Protein AF-A0A438DGL9-F1 (afdb_monomer)

pLDDT: mean 71.97, std 20.96, range [31.36, 98.25]

Mean predicted aligned error: 21.97 Å

Organism: Vitis vinifera (NCBI:txid29760)

Secondary structure (DSSP, 8-state):
-------------PPPTTTT--HHHHHH--EEE-TTS-EEEHHHHHHHT--S---------S--SS-SS----S--------------------------SS-HHHHHHHHHHHHHHHHHHHHHHHHHHHHHHHHHHHHHHHHHHHHHHHHHHHHHHHHHHHHHHHHHHHHHHHHHHHHHHHHSPPPPPP-

Radius of gyration: 38.06 Å; Cα contacts (8 Å, |Δi|>4): 21; chains: 1; bounding box: 65×48×123 Å

Solvent-accessible surface area (backbone atoms only — not comparable to full-atom values): 12552 Å² total; per-residue (Å²): 133,87,80,84,81,81,84,72,80,73,80,81,72,75,76,50,86,73,68,73,62,51,71,67,64,61,67,67,66,48,64,42,75,43,98,88,70,48,78,42,48,56,72,58,55,59,58,72,71,58,91,70,81,91,77,88,86,87,89,84,88,86,87,85,84,82,90,76,86,81,83,84,81,75,82,78,70,79,74,62,76,81,74,84,65,80,70,87,76,78,93,79,77,97,67,76,87,71,69,72,92,55,61,75,67,56,57,53,49,51,50,54,51,51,50,51,53,52,50,52,52,51,50,54,53,48,52,53,52,48,55,55,50,51,52,50,51,52,50,52,50,53,55,53,52,50,53,50,55,54,49,52,54,51,50,54,52,48,51,57,50,48,55,53,50,50,54,49,51,51,51,52,47,52,50,52,51,52,52,49,46,68,80,52,64,80,80,80,85,82,133

Sequence (191 aa):
MPGVDLSRETEFEAPSIYDTYDEHSLGRMKLEKAPDGSWVRKAERQARGHDQLHPGVEEEDEIREMEDGLDPQRDLEQREPELDIPAPHQSEGIHAPHAPEHPPWMDLSAQISSLGTRMEELAVVHDTRFYSVEDRIDQYQAGFTSQFEQLAQRIELLESRQERLESRQESQHEEMMAYLRSVFPPPPPQP

Structure (mmCIF, N/CA/C/O backbone):
data_AF-A0A438DGL9-F1
#
_entry.id   AF-A0A438DGL9-F1
#
loop_
_atom_site.group_PDB
_atom_site.id
_atom_site.type_symbol
_atom_site.label_atom_id
_atom_site.label_alt_id
_atom_site.label_comp_id
_atom_site.label_asym_id
_atom_site.label_entity_id
_atom_site.label_seq_id
_atom_site.pdbx_PDB_ins_code
_atom_site.Cartn_x
_atom_site.Cartn_y
_atom_site.Cartn_z
_atom_site.occupancy
_atom_site.B_iso_or_equiv
_atom_site.auth_seq_id
_atom_site.auth_comp_id
_atom_site.auth_asym_id
_atom_site.auth_atom_id
_atom_site.pdbx_PDB_model_num
ATOM 1 N N . MET A 1 1 ? -17.701 -25.237 23.917 1.00 40.06 1 MET A N 1
ATOM 2 C CA . MET A 1 1 ? -17.286 -24.173 22.985 1.00 40.06 1 MET A CA 1
ATOM 3 C C . MET A 1 1 ? -15.936 -24.581 22.424 1.00 40.06 1 MET A C 1
ATOM 5 O O . MET A 1 1 ? -15.025 -24.732 23.229 1.00 40.06 1 MET A O 1
ATOM 9 N N . PRO A 1 2 ? -15.815 -24.913 21.129 1.00 41.31 2 PRO A N 1
ATOM 10 C CA . PRO A 1 2 ? -14.528 -25.286 20.557 1.00 41.31 2 PRO A CA 1
ATOM 11 C C . PRO A 1 2 ? -13.687 -24.018 20.360 1.00 41.31 2 PRO A C 1
ATOM 13 O O . PRO A 1 2 ? -14.179 -23.030 19.820 1.00 41.31 2 PRO A O 1
ATOM 16 N N . GLY A 1 3 ? -12.455 -24.037 20.873 1.00 44.88 3 GLY A N 1
ATOM 17 C CA . GLY A 1 3 ? -11.501 -22.937 20.762 1.00 44.88 3 GLY A CA 1
ATOM 18 C C . GLY A 1 3 ? -11.049 -22.753 19.317 1.00 44.88 3 GLY A C 1
ATOM 19 O O . GLY A 1 3 ? -10.712 -23.724 18.642 1.00 44.88 3 GLY A O 1
ATOM 20 N N . VAL A 1 4 ? -11.081 -21.509 18.848 1.00 50.09 4 VAL A N 1
ATOM 21 C CA . VAL A 1 4 ? -10.509 -21.115 17.561 1.00 50.09 4 VAL A CA 1
ATOM 22 C C . VAL A 1 4 ? -8.998 -21.042 17.747 1.00 50.09 4 VAL A C 1
ATOM 24 O O . VAL A 1 4 ? -8.505 -20.200 18.491 1.00 50.09 4 VAL A O 1
ATOM 27 N N . ASP A 1 5 ? -8.285 -21.967 17.114 1.00 44.50 5 ASP A N 1
ATOM 28 C CA . ASP A 1 5 ? -6.828 -21.950 17.033 1.00 44.50 5 ASP A CA 1
ATOM 29 C C . ASP A 1 5 ? -6.389 -20.837 16.063 1.00 44.50 5 ASP A C 1
ATOM 31 O O . ASP A 1 5 ? -6.823 -20.795 14.907 1.00 44.50 5 ASP A O 1
ATOM 35 N N . LEU A 1 6 ? -5.577 -19.902 16.560 1.00 51.31 6 LEU A N 1
ATOM 36 C CA . LEU A 1 6 ? -5.077 -18.729 15.831 1.00 51.31 6 LEU A CA 1
ATOM 37 C C . LEU A 1 6 ? -3.723 -18.996 15.144 1.00 51.31 6 LEU A C 1
ATOM 39 O O . LEU A 1 6 ? -3.102 -18.070 14.639 1.00 51.31 6 LEU A O 1
ATOM 43 N N . SER A 1 7 ? -3.271 -20.250 15.081 1.00 55.06 7 SER A N 1
ATOM 44 C CA . SER A 1 7 ? -1.957 -20.641 14.545 1.00 55.06 7 SER A CA 1
ATOM 45 C C . SER A 1 7 ? -1.805 -20.594 13.012 1.00 55.06 7 SER A C 1
ATOM 47 O O . SER A 1 7 ? -0.751 -20.957 12.494 1.00 55.06 7 SER A O 1
ATOM 49 N N . ARG A 1 8 ? -2.814 -20.140 12.254 1.00 54.72 8 ARG A N 1
ATOM 50 C CA . ARG A 1 8 ? -2.730 -20.009 10.785 1.00 54.72 8 ARG A CA 1
ATOM 51 C C . ARG A 1 8 ? -2.297 -18.608 10.364 1.00 54.72 8 ARG A C 1
ATOM 53 O O . ARG A 1 8 ? -3.097 -17.825 9.851 1.00 54.72 8 ARG A O 1
ATOM 60 N N . GLU A 1 9 ? -1.020 -18.310 10.555 1.00 45.81 9 GLU A N 1
ATOM 61 C CA . GLU A 1 9 ? -0.359 -17.231 9.823 1.00 45.81 9 GLU A CA 1
ATOM 62 C C . GLU A 1 9 ? -0.477 -17.555 8.327 1.00 45.81 9 GLU A C 1
ATOM 64 O O . GLU A 1 9 ? 0.172 -18.451 7.797 1.00 45.81 9 GLU A O 1
ATOM 69 N N . THR A 1 10 ? -1.433 -16.907 7.662 1.00 53.16 10 THR A N 1
ATOM 70 C CA . THR A 1 10 ? -1.565 -16.968 6.209 1.00 53.16 10 THR A CA 1
ATOM 71 C C . THR A 1 10 ? -0.538 -15.987 5.677 1.00 53.16 10 THR A C 1
ATOM 73 O O . THR A 1 10 ? -0.780 -14.782 5.698 1.00 53.16 10 THR A O 1
ATOM 76 N N . GLU A 1 11 ? 0.630 -16.492 5.282 1.00 52.38 11 GLU A N 1
ATOM 77 C CA . GLU A 1 11 ? 1.601 -15.731 4.500 1.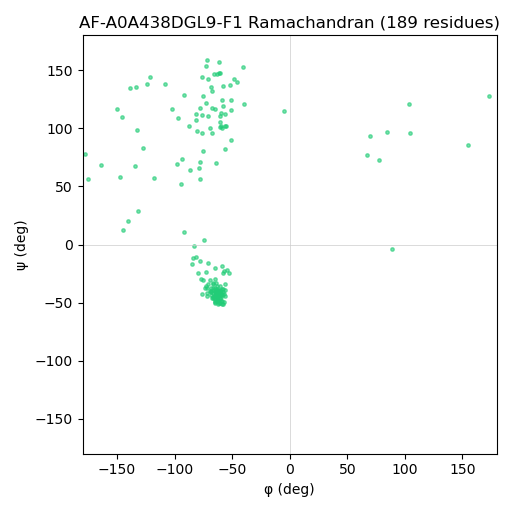00 52.38 11 GLU A CA 1
ATOM 78 C C . GLU A 1 11 ? 0.879 -15.239 3.240 1.00 52.38 11 GLU A C 1
ATOM 80 O O . GLU A 1 11 ? 0.556 -16.004 2.332 1.00 52.38 11 GLU A O 1
ATOM 85 N N . PHE A 1 12 ? 0.507 -13.960 3.243 1.00 52.09 12 PHE A N 1
ATOM 86 C CA . PHE A 1 12 ? -0.117 -13.304 2.107 1.00 52.09 12 PHE A CA 1
ATOM 87 C C . PHE A 1 12 ? 0.981 -13.034 1.075 1.00 52.09 12 PHE A C 1
ATOM 89 O O . PHE A 1 12 ? 1.550 -11.946 1.015 1.00 52.09 12 PHE A O 1
ATOM 96 N N . GLU A 1 13 ? 1.333 -14.060 0.304 1.00 62.28 13 GLU A N 1
ATOM 97 C CA . GLU A 1 13 ? 2.149 -13.901 -0.892 1.00 62.28 13 GLU A CA 1
ATOM 98 C C . GLU A 1 13 ? 1.273 -13.211 -1.943 1.00 62.28 13 GLU A C 1
ATOM 100 O O . GLU A 1 13 ? 0.263 -13.754 -2.397 1.00 62.28 13 GLU A O 1
ATOM 105 N N . ALA A 1 14 ? 1.597 -11.954 -2.257 1.00 59.06 14 ALA A N 1
ATOM 106 C CA . ALA A 1 14 ? 0.909 -11.229 -3.312 1.00 59.06 14 ALA A CA 1
ATOM 107 C C . ALA A 1 14 ? 1.081 -12.028 -4.616 1.00 59.06 14 ALA A C 1
ATOM 109 O O . ALA A 1 14 ? 2.229 -12.298 -4.978 1.00 59.06 14 ALA A O 1
ATOM 110 N N . PRO A 1 15 ? -0.011 -12.410 -5.313 1.00 59.56 15 PRO A N 1
ATOM 111 C CA . PRO A 1 15 ? 0.088 -13.168 -6.551 1.00 59.56 15 PRO A CA 1
ATOM 112 C C . PRO A 1 15 ? 1.056 -12.464 -7.491 1.00 59.56 15 PRO A C 1
ATOM 114 O O . PRO A 1 15 ? 0.899 -11.272 -7.780 1.00 59.56 15 PRO A O 1
ATOM 117 N N . SER A 1 16 ? 2.079 -13.183 -7.943 1.00 62.91 16 SER A N 1
ATOM 118 C CA . SER A 1 16 ? 2.976 -12.638 -8.944 1.00 62.91 16 SER A CA 1
ATOM 119 C C . SER A 1 16 ? 2.165 -12.336 -10.204 1.00 62.91 16 SER A C 1
ATOM 121 O O 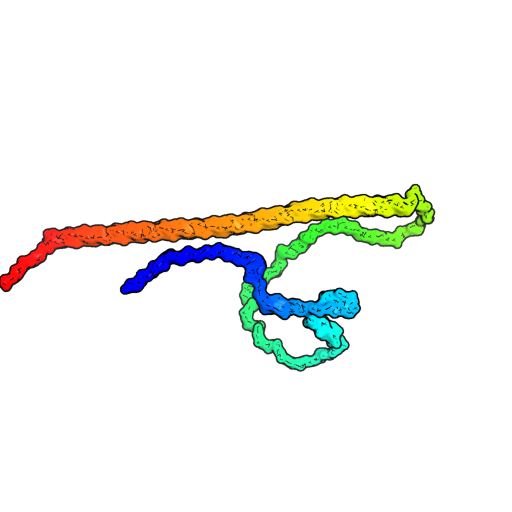. SER A 1 16 ? 1.117 -12.931 -10.467 1.00 62.91 16 SER A O 1
ATOM 123 N N . ILE A 1 17 ? 2.659 -11.434 -11.049 1.00 59.25 17 ILE A N 1
ATOM 124 C CA . ILE A 1 17 ? 2.023 -11.158 -12.345 1.00 59.25 17 ILE A CA 1
ATOM 125 C C . ILE A 1 17 ? 1.838 -12.430 -13.198 1.00 59.25 17 ILE A C 1
ATOM 127 O O . ILE A 1 17 ? 0.972 -12.448 -14.067 1.00 59.25 17 ILE A O 1
ATOM 131 N N . TYR A 1 18 ? 2.608 -13.495 -12.938 1.00 54.16 18 TYR A N 1
ATOM 132 C CA . TYR A 1 18 ? 2.475 -14.800 -13.589 1.00 54.16 18 TYR A CA 1
ATOM 133 C C . TYR A 1 18 ? 1.344 -15.663 -13.013 1.00 54.16 18 TYR A C 1
ATOM 135 O O . TYR A 1 18 ? 0.788 -16.472 -13.749 1.00 54.16 18 TYR A O 1
ATOM 143 N N . ASP A 1 19 ? 0.939 -15.443 -11.762 1.00 64.94 19 ASP A N 1
ATOM 144 C CA . ASP A 1 19 ? -0.141 -16.189 -11.100 1.00 64.94 19 ASP A CA 1
ATOM 145 C C . ASP A 1 19 ? -1.542 -15.732 -11.542 1.00 64.94 19 ASP A C 1
ATOM 147 O O . ASP A 1 19 ? -2.532 -16.422 -11.310 1.00 64.94 19 ASP A O 1
ATOM 151 N N . THR A 1 20 ? -1.644 -14.579 -12.215 1.00 66.81 20 THR A N 1
ATOM 152 C CA . THR A 1 20 ? -2.916 -14.069 -12.765 1.00 66.81 20 THR A CA 1
ATOM 153 C C . THR A 1 20 ? -3.317 -14.686 -14.107 1.00 66.81 20 THR A C 1
ATOM 155 O O . THR A 1 20 ? -4.446 -14.486 -14.555 1.00 66.81 20 THR A O 1
ATOM 158 N N . TYR A 1 21 ? -2.426 -15.441 -14.759 1.00 65.56 21 TYR A N 1
ATOM 159 C CA . TYR A 1 21 ? -2.736 -16.101 -16.024 1.00 65.56 21 TYR A CA 1
ATOM 160 C C . TYR A 1 21 ? -3.356 -17.472 -15.761 1.00 65.56 21 TYR A C 1
ATOM 162 O O . TYR A 1 21 ? -2.656 -18.443 -15.483 1.00 65.56 21 TYR A O 1
ATOM 170 N N . ASP A 1 22 ? -4.678 -17.575 -15.893 1.00 73.25 22 ASP A N 1
ATOM 171 C CA . ASP A 1 22 ? -5.344 -18.872 -15.872 1.00 73.25 22 ASP A CA 1
ATOM 172 C C . ASP A 1 22 ? -5.036 -19.667 -17.163 1.00 73.25 22 ASP A C 1
ATOM 174 O O . ASP A 1 22 ? -4.961 -19.113 -18.268 1.00 73.25 22 ASP A O 1
ATOM 178 N N . GLU A 1 23 ? -4.859 -20.990 -17.046 1.00 68.19 23 GLU A N 1
ATOM 179 C CA . GLU A 1 23 ? -4.539 -21.862 -18.192 1.00 68.19 23 GLU A CA 1
ATOM 180 C C . GLU A 1 23 ? -5.604 -21.796 -19.302 1.00 68.19 23 GLU A C 1
ATOM 182 O O . GLU A 1 23 ? -5.312 -22.029 -20.479 1.00 68.19 23 GLU A O 1
ATOM 187 N N . HIS A 1 24 ? -6.841 -21.437 -18.953 1.00 67.25 24 HIS A N 1
ATOM 188 C CA . HIS A 1 24 ? -7.937 -21.297 -19.901 1.00 67.25 24 HIS A CA 1
ATOM 189 C C . HIS A 1 24 ? -7.792 -20.022 -20.761 1.00 67.25 24 HIS A C 1
ATOM 191 O O . HIS A 1 24 ? -8.014 -20.083 -21.974 1.00 67.25 24 HIS A O 1
ATOM 197 N N . SER A 1 25 ? -7.307 -18.908 -20.207 1.00 68.75 25 SER A N 1
ATOM 198 C CA . SER A 1 25 ? -6.931 -17.693 -20.945 1.00 68.75 25 SER A CA 1
ATOM 199 C C . SER A 1 25 ? -5.762 -17.933 -21.902 1.00 68.75 25 SER A C 1
ATOM 201 O O . SER A 1 25 ? -5.824 -17.520 -23.065 1.00 68.75 25 SER A O 1
ATOM 203 N N . LEU A 1 26 ? -4.745 -18.687 -21.474 1.00 65.94 26 LEU A N 1
ATOM 204 C CA . LEU A 1 26 ? -3.641 -19.114 -22.346 1.00 65.94 26 LEU A CA 1
ATOM 205 C C . LEU A 1 26 ? -4.133 -20.046 -23.468 1.00 65.94 26 LEU A C 1
ATOM 207 O O . LEU A 1 26 ? -3.750 -19.888 -24.630 1.00 65.94 26 LEU A O 1
ATOM 211 N N . GLY A 1 27 ? -5.061 -20.957 -23.164 1.00 63.31 27 GLY A N 1
ATOM 212 C CA . GLY A 1 27 ? -5.678 -21.865 -24.137 1.00 63.31 27 GLY A CA 1
ATOM 213 C C . GLY A 1 27 ? -6.523 -21.176 -25.220 1.00 63.31 27 GLY A C 1
ATOM 214 O O . GLY A 1 27 ? -6.746 -21.753 -26.294 1.00 63.31 27 GLY A O 1
ATOM 215 N N . ARG A 1 28 ? -6.970 -19.933 -24.981 1.00 61.69 28 ARG A N 1
ATOM 216 C CA . ARG A 1 28 ? -7.727 -19.109 -25.943 1.00 61.69 28 ARG A CA 1
ATOM 217 C C . ARG A 1 28 ? -6.843 -18.333 -26.919 1.00 61.69 28 ARG A C 1
ATOM 219 O O . ARG A 1 28 ? -7.325 -17.938 -27.984 1.00 61.69 28 ARG A O 1
ATOM 226 N N . MET A 1 29 ? -5.552 -18.172 -26.632 1.00 67.62 29 MET A N 1
ATOM 227 C CA . MET A 1 29 ? -4.575 -17.529 -27.519 1.00 67.62 29 MET A CA 1
ATOM 228 C C . MET A 1 29 ? -4.122 -18.481 -28.644 1.00 67.62 29 MET A C 1
ATOM 230 O O . MET A 1 29 ? -2.941 -18.764 -28.820 1.00 67.62 29 MET A O 1
ATOM 234 N N . LYS A 1 30 ? -5.066 -19.011 -29.435 1.00 70.69 30 LYS A N 1
ATOM 235 C CA . LYS A 1 30 ? -4.754 -19.879 -30.584 1.00 70.69 30 LYS A CA 1
ATOM 236 C C . LYS A 1 30 ? -4.251 -19.046 -31.766 1.00 70.69 30 LYS A C 1
ATOM 238 O O . LYS A 1 30 ? -5.045 -18.513 -32.546 1.00 70.69 30 LYS A O 1
ATOM 243 N N . LEU A 1 31 ? -2.929 -18.948 -31.882 1.00 72.62 31 LEU A N 1
ATOM 244 C CA . LEU A 1 31 ? -2.211 -18.379 -33.024 1.00 72.62 31 LEU A CA 1
ATOM 245 C C . LEU A 1 31 ? -1.886 -19.493 -34.031 1.00 72.62 31 LEU A C 1
ATOM 247 O O . LEU A 1 31 ? -1.337 -20.531 -33.669 1.00 72.62 31 LEU A O 1
ATOM 251 N N . GLU A 1 32 ? -2.224 -19.282 -35.297 1.00 74.94 32 GLU A N 1
ATOM 252 C CA . GLU A 1 32 ? -1.872 -20.161 -36.410 1.00 74.94 32 GLU A CA 1
ATOM 253 C C . GLU A 1 32 ? -0.815 -19.478 -37.274 1.00 74.94 32 GLU A C 1
ATOM 255 O O . GLU A 1 32 ? -0.903 -18.278 -37.553 1.00 74.94 32 GLU A O 1
ATOM 260 N N . LYS A 1 33 ? 0.181 -20.246 -37.717 1.00 81.12 33 LYS A N 1
ATOM 261 C CA . LYS A 1 33 ? 1.198 -19.744 -38.633 1.00 81.12 33 LYS A CA 1
ATOM 262 C C . LYS A 1 33 ? 0.633 -19.702 -40.047 1.00 81.12 33 LYS A C 1
ATOM 264 O O . LYS A 1 33 ? 0.257 -20.725 -40.616 1.00 81.12 33 LYS A O 1
ATOM 269 N N . ALA A 1 34 ? 0.558 -18.506 -40.601 1.00 79.62 34 ALA A N 1
ATOM 270 C CA . ALA A 1 34 ? 0.109 -18.266 -41.949 1.00 79.62 34 ALA A CA 1
ATOM 271 C C . ALA A 1 34 ? 1.141 -18.738 -42.993 1.00 79.62 34 ALA A C 1
ATOM 273 O O . ALA A 1 34 ? 2.323 -18.881 -42.671 1.00 79.62 34 ALA A O 1
ATOM 274 N N . PRO A 1 35 ? 0.716 -18.995 -44.249 1.00 72.62 35 PRO A N 1
ATOM 275 C CA . PRO A 1 35 ? 1.617 -19.407 -45.329 1.00 72.62 35 PRO A CA 1
ATOM 276 C C . PRO A 1 35 ? 2.764 -18.423 -45.616 1.00 72.62 35 PRO A C 1
ATOM 278 O O . PRO A 1 35 ? 3.790 -18.832 -46.145 1.00 72.62 35 PRO A O 1
ATOM 281 N N . ASP A 1 36 ? 2.603 -17.149 -45.250 1.00 82.00 36 ASP A N 1
ATOM 282 C CA . ASP A 1 36 ? 3.619 -16.088 -45.335 1.00 82.00 36 ASP A CA 1
ATOM 283 C C . ASP A 1 36 ? 4.590 -16.068 -44.133 1.00 82.00 36 ASP A C 1
ATOM 285 O O . ASP A 1 36 ? 5.518 -15.264 -44.089 1.00 82.00 36 ASP A O 1
ATOM 289 N N . GLY A 1 37 ? 4.395 -16.962 -43.158 1.00 75.50 37 GLY A N 1
ATOM 290 C CA . GLY A 1 37 ? 5.197 -17.072 -41.944 1.00 75.50 37 GLY A CA 1
ATOM 291 C C . GLY A 1 37 ? 4.723 -16.213 -40.767 1.00 75.50 37 GLY A C 1
ATOM 292 O O . GLY A 1 37 ? 5.290 -16.360 -39.682 1.00 75.50 37 GLY A O 1
ATOM 293 N N . SER A 1 38 ? 3.694 -15.379 -40.946 1.00 72.75 38 SER A N 1
ATOM 294 C CA . SER A 1 38 ? 3.097 -14.550 -39.890 1.00 72.75 38 SER A CA 1
ATOM 295 C C . SER A 1 38 ? 2.267 -15.385 -38.905 1.00 72.75 38 SER A C 1
ATOM 297 O O . SER A 1 38 ? 1.755 -16.443 -39.261 1.00 72.75 38 SER A O 1
ATOM 299 N N . TRP A 1 39 ? 2.107 -14.934 -37.661 1.00 73.94 39 TRP A N 1
ATOM 300 C CA . TRP A 1 39 ? 1.249 -15.589 -36.666 1.00 73.94 39 TRP A CA 1
ATOM 301 C C . TRP A 1 39 ? -0.060 -14.819 -36.536 1.00 73.94 39 TRP A C 1
ATOM 303 O O . TRP A 1 39 ? -0.060 -13.665 -36.120 1.00 73.94 39 TRP A O 1
ATOM 313 N N . VAL A 1 40 ? -1.178 -1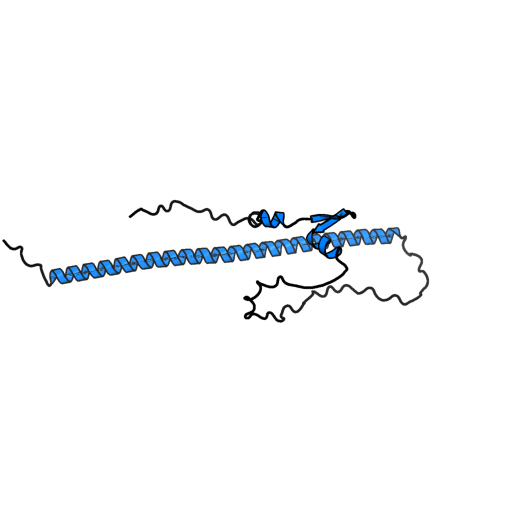5.454 -36.878 1.00 76.69 40 VAL A N 1
ATOM 314 C CA . VAL A 1 40 ? -2.501 -14.816 -36.868 1.00 76.69 40 VAL A CA 1
ATOM 315 C C . VAL A 1 40 ? -3.447 -15.558 -35.936 1.00 76.69 40 VAL A C 1
ATOM 317 O O . VAL A 1 40 ? -3.390 -16.783 -35.816 1.00 76.69 40 VAL A O 1
ATOM 320 N N . ARG A 1 41 ? -4.330 -14.831 -35.249 1.00 76.56 41 ARG A N 1
ATOM 321 C CA . ARG A 1 41 ? -5.325 -15.447 -34.363 1.00 76.56 41 ARG A CA 1
ATOM 322 C C . ARG A 1 41 ? -6.344 -16.223 -35.202 1.00 76.56 41 ARG A C 1
ATOM 324 O O . ARG A 1 41 ? -6.835 -15.725 -36.212 1.00 76.56 41 ARG A O 1
ATOM 331 N N . LYS A 1 42 ? -6.706 -17.440 -34.782 1.00 66.12 42 LYS A N 1
ATOM 332 C CA . LYS A 1 42 ? -7.622 -18.319 -35.539 1.00 66.12 42 LYS A CA 1
ATOM 333 C C . LYS A 1 42 ? -8.988 -17.672 -35.850 1.00 66.12 42 LYS A C 1
ATOM 335 O O . LYS A 1 42 ? -9.522 -17.891 -36.934 1.00 66.12 42 LYS A O 1
ATOM 340 N N . ALA A 1 43 ? -9.511 -16.835 -34.949 1.00 63.12 43 ALA A N 1
ATOM 341 C CA . ALA A 1 43 ? -10.753 -16.077 -35.161 1.00 63.12 43 ALA A 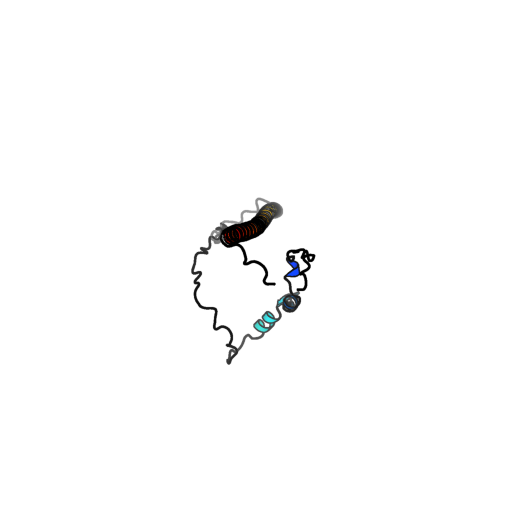CA 1
ATOM 342 C C . ALA A 1 43 ? -10.646 -15.055 -36.315 1.00 63.12 43 ALA A C 1
ATOM 344 O O . ALA A 1 43 ? -11.595 -14.845 -37.063 1.00 63.12 43 ALA A O 1
ATOM 345 N N . GLU A 1 44 ? -9.465 -14.471 -36.517 1.00 58.62 44 GLU A N 1
ATOM 346 C CA . GLU A 1 44 ? -9.205 -13.463 -37.551 1.00 58.62 44 GLU A CA 1
ATOM 347 C C . GLU A 1 44 ? -9.057 -14.095 -38.949 1.00 58.62 44 GLU A C 1
ATOM 349 O O . GLU A 1 44 ? -9.470 -13.513 -39.953 1.00 58.62 44 GLU A O 1
ATOM 354 N N . ARG A 1 45 ? -8.569 -15.346 -39.024 1.00 59.69 45 ARG A N 1
ATOM 355 C CA . ARG A 1 45 ? -8.603 -16.156 -40.260 1.00 59.69 45 ARG A CA 1
ATOM 356 C C . ARG A 1 45 ? -10.026 -16.452 -40.724 1.00 59.69 45 ARG A C 1
ATOM 358 O O . ARG A 1 45 ? -10.291 -16.385 -41.920 1.00 59.69 45 ARG A O 1
ATOM 365 N N . GLN A 1 46 ? -10.927 -16.773 -39.795 1.00 60.16 46 GLN A N 1
ATOM 366 C CA . GLN A 1 46 ? -12.333 -17.034 -40.122 1.00 60.16 46 GLN A CA 1
ATOM 367 C C . GLN A 1 46 ? -13.044 -15.768 -40.620 1.00 60.16 46 GLN A C 1
ATOM 369 O O . GLN A 1 46 ? -13.847 -15.860 -41.542 1.00 60.16 46 GLN A O 1
ATOM 374 N N . ALA A 1 47 ? -12.677 -14.590 -40.105 1.00 53.97 47 ALA A N 1
ATOM 375 C CA . ALA A 1 47 ? -13.202 -13.311 -40.583 1.00 53.97 47 ALA A CA 1
ATOM 376 C C . ALA A 1 47 ? -12.734 -12.967 -42.012 1.00 53.97 47 ALA A C 1
ATOM 378 O O . ALA A 1 47 ? -13.534 -12.531 -42.834 1.00 53.97 47 ALA A O 1
ATOM 379 N N . ARG A 1 48 ? -11.461 -13.220 -42.354 1.00 51.28 48 ARG A N 1
ATOM 380 C CA . ARG A 1 48 ? -10.934 -12.966 -43.714 1.00 51.28 48 ARG A CA 1
ATOM 381 C C . ARG A 1 48 ? -11.445 -13.931 -44.791 1.00 51.28 48 ARG A C 1
ATOM 383 O O . ARG A 1 48 ? -11.275 -13.645 -45.972 1.00 51.28 48 ARG A O 1
ATOM 390 N N . GLY A 1 49 ? -12.019 -15.073 -44.411 1.00 48.94 49 GLY A N 1
ATOM 391 C CA . GLY A 1 49 ? -12.543 -16.076 -45.345 1.00 48.94 49 GLY A CA 1
ATOM 392 C C . GLY A 1 49 ? -13.969 -15.815 -45.841 1.00 48.94 49 GLY A C 1
ATOM 393 O O . GLY A 1 49 ? -14.402 -16.472 -46.783 1.00 48.94 49 GLY A O 1
ATOM 394 N N . HIS A 1 50 ? -14.690 -14.870 -45.234 1.00 44.31 50 HIS A N 1
ATOM 395 C CA . HIS A 1 50 ? -16.095 -14.586 -45.532 1.00 44.31 50 HIS A CA 1
ATOM 396 C C . HIS A 1 50 ? -16.283 -13.165 -46.064 1.00 44.31 50 HIS A C 1
ATOM 398 O O . HIS A 1 50 ? -17.079 -12.382 -45.559 1.00 44.31 50 HIS A O 1
ATOM 404 N N . ASP A 1 51 ? -15.581 -12.854 -47.149 1.00 48.69 51 ASP A N 1
ATOM 405 C CA . ASP A 1 51 ? -15.925 -11.726 -48.011 1.00 48.69 51 ASP A CA 1
ATOM 406 C C . ASP A 1 51 ? -17.094 -12.143 -48.928 1.00 48.69 51 ASP A C 1
ATOM 408 O O . ASP A 1 51 ? -16.916 -12.357 -50.128 1.00 48.69 51 ASP A O 1
ATOM 412 N N . GLN A 1 52 ? -18.268 -12.396 -48.323 1.00 47.22 52 GLN A N 1
ATOM 413 C CA . GLN A 1 52 ? -19.603 -12.301 -48.936 1.00 47.22 52 GLN A CA 1
ATOM 414 C C . GLN A 1 52 ? -20.728 -12.826 -48.022 1.00 47.22 52 GLN A C 1
ATOM 416 O O . GLN A 1 52 ? -20.742 -13.992 -47.635 1.00 47.22 52 GLN A O 1
ATOM 421 N N . LEU A 1 53 ? -21.733 -11.956 -47.855 1.00 31.36 53 LEU A N 1
ATOM 422 C CA . LEU A 1 53 ? -23.129 -12.200 -47.457 1.00 31.36 53 LEU A CA 1
ATOM 423 C C . LEU A 1 53 ? -23.437 -12.300 -45.954 1.00 31.36 53 LEU A C 1
ATOM 425 O O . LEU A 1 53 ? -23.423 -13.359 -45.341 1.00 31.36 53 LEU A O 1
ATOM 429 N N . HIS A 1 54 ? -23.880 -11.159 -45.428 1.00 49.62 54 HIS A N 1
ATOM 430 C CA . HIS A 1 54 ? -24.831 -11.062 -44.324 1.00 49.62 54 HIS A CA 1
ATOM 431 C C . HIS A 1 54 ? -26.209 -11.576 -44.803 1.00 49.62 54 HIS A C 1
ATOM 433 O O . HIS A 1 54 ? -26.748 -11.041 -45.778 1.00 49.62 54 HIS A O 1
ATOM 439 N N . PRO A 1 55 ? -26.744 -12.655 -44.208 1.00 42.41 55 PRO A N 1
ATOM 440 C CA . PRO A 1 55 ? -27.944 -12.540 -43.364 1.00 42.41 55 PRO A CA 1
ATOM 441 C C . PRO A 1 55 ? -27.792 -13.427 -42.106 1.00 42.41 55 PRO A C 1
ATOM 443 O O . PRO A 1 55 ? -27.268 -14.528 -42.182 1.00 42.41 55 PRO A O 1
ATOM 446 N N . GLY A 1 56 ? -28.109 -12.976 -40.896 1.00 40.94 56 GLY A N 1
ATOM 447 C CA . GLY A 1 56 ? -29.460 -12.692 -40.425 1.00 40.94 56 GLY A CA 1
ATOM 448 C C . GLY A 1 56 ? -29.919 -13.826 -39.493 1.00 40.94 56 GLY A C 1
ATOM 449 O O . GLY A 1 56 ? -30.024 -14.959 -39.951 1.00 40.94 56 GLY A O 1
ATOM 450 N N . VAL A 1 57 ? -30.248 -13.456 -38.247 1.00 39.19 57 VAL A N 1
ATOM 451 C CA . VAL A 1 57 ? -30.922 -14.217 -37.166 1.00 39.19 57 VAL A CA 1
ATOM 452 C C . VAL A 1 57 ? -30.014 -14.720 -36.024 1.00 39.19 57 VAL A C 1
ATOM 454 O O . VAL A 1 57 ? -29.412 -15.785 -36.092 1.00 39.19 57 VAL A O 1
ATOM 457 N N . GLU A 1 58 ? -30.016 -13.883 -34.977 1.00 50.38 58 GLU A N 1
ATOM 458 C CA . GLU A 1 58 ? -30.153 -14.192 -33.540 1.00 50.38 58 GLU A CA 1
ATOM 459 C C . GLU A 1 58 ? -29.009 -14.913 -32.806 1.00 50.38 58 GLU A C 1
ATOM 461 O O . GLU A 1 58 ? -28.992 -16.131 -32.677 1.00 50.38 58 GLU A O 1
ATOM 466 N N . GLU A 1 59 ? -28.132 -14.105 -32.197 1.00 48.72 59 GLU A N 1
ATOM 467 C CA . GLU A 1 59 ? -27.610 -14.346 -30.840 1.00 48.72 59 GLU A CA 1
ATOM 468 C C . GLU A 1 59 ? -27.356 -12.981 -30.161 1.00 48.72 59 GLU A C 1
ATOM 470 O O . GLU A 1 59 ? -26.238 -12.609 -29.816 1.00 48.72 59 GLU A O 1
ATOM 475 N N . GLU A 1 60 ? -28.416 -12.175 -30.057 1.00 52.94 60 GLU A N 1
ATOM 476 C CA . GLU A 1 60 ? -28.521 -11.127 -29.039 1.00 52.94 60 GLU A CA 1
ATOM 477 C C . GLU A 1 60 ? -29.337 -11.736 -27.903 1.00 52.94 60 GLU A C 1
ATOM 479 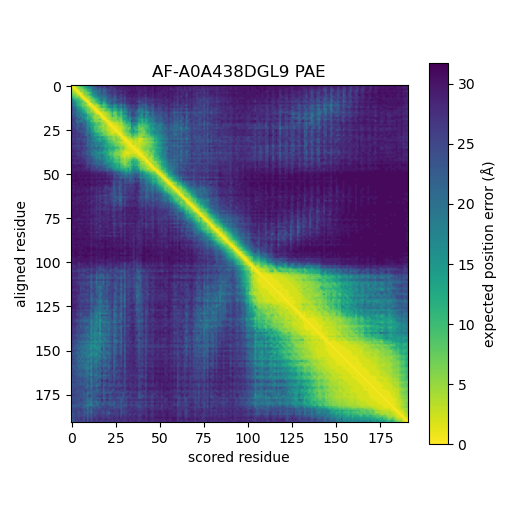O O . GLU A 1 60 ? -30.514 -11.993 -28.108 1.00 52.94 60 GLU A O 1
ATOM 484 N N . ASP A 1 61 ? -28.710 -12.023 -26.762 1.00 51.19 61 ASP A N 1
ATOM 485 C CA . ASP A 1 61 ? -29.352 -11.978 -25.440 1.00 51.19 61 ASP A CA 1
ATOM 486 C C . ASP A 1 61 ? -28.325 -12.305 -24.343 1.00 51.19 61 ASP A C 1
ATOM 488 O O . ASP A 1 61 ? -28.279 -13.413 -23.826 1.00 51.19 61 ASP A O 1
ATOM 492 N N . GLU A 1 62 ? -27.476 -11.326 -24.003 1.00 49.97 62 GLU A N 1
ATOM 493 C CA . GLU A 1 62 ? -27.070 -11.021 -22.612 1.00 49.97 62 GLU A CA 1
ATOM 494 C C . GLU A 1 62 ? -26.173 -9.768 -22.558 1.00 49.97 62 GLU A C 1
ATOM 496 O O . GLU A 1 62 ? -25.053 -9.768 -22.057 1.00 49.97 62 GLU A O 1
ATOM 501 N N . ILE A 1 63 ? -26.661 -8.643 -23.088 1.00 52.66 63 ILE A N 1
ATOM 502 C CA . ILE A 1 63 ? -26.079 -7.322 -22.801 1.00 52.66 63 ILE A CA 1
ATOM 503 C C . ILE A 1 63 ? -27.229 -6.359 -22.505 1.00 52.66 63 ILE A C 1
ATOM 505 O O . ILE A 1 63 ? -27.544 -5.478 -23.296 1.00 52.66 63 ILE A O 1
ATOM 509 N N . ARG A 1 64 ? -27.931 -6.567 -21.384 1.00 58.44 64 ARG A N 1
ATOM 510 C CA . ARG A 1 64 ? -29.044 -5.687 -20.982 1.00 58.44 64 ARG A CA 1
ATOM 511 C C . ARG A 1 64 ? -29.028 -5.211 -19.537 1.00 58.44 64 ARG A C 1
ATOM 513 O O . ARG A 1 64 ? -30.099 -4.932 -19.011 1.00 58.44 64 ARG A O 1
ATOM 520 N N . GLU A 1 65 ? -27.865 -5.084 -18.898 1.00 54.66 65 GLU A N 1
ATOM 521 C CA . GLU A 1 65 ? -27.804 -4.323 -17.640 1.00 54.66 65 GLU A CA 1
ATOM 522 C C . GLU A 1 65 ? -26.379 -3.916 -17.223 1.00 54.66 65 GLU A C 1
ATOM 524 O O . GLU A 1 65 ? -25.851 -4.415 -16.242 1.00 54.66 65 GLU A O 1
ATOM 529 N N . MET A 1 66 ? -25.737 -3.002 -17.962 1.00 51.78 66 MET A N 1
ATOM 530 C CA . MET A 1 66 ? -24.693 -2.118 -17.393 1.00 51.78 66 MET A CA 1
ATOM 531 C C . MET A 1 66 ? -24.687 -0.708 -18.015 1.00 51.78 66 MET A C 1
ATOM 533 O O . MET A 1 66 ? -23.740 0.046 -17.814 1.00 51.78 66 MET A O 1
ATOM 537 N N . GLU A 1 67 ? -25.720 -0.326 -18.770 1.00 56.62 67 GLU A N 1
ATOM 538 C CA . GLU A 1 67 ? -25.867 1.046 -19.267 1.00 56.62 67 GLU A CA 1
ATOM 539 C C . GLU A 1 67 ? -26.823 1.811 -18.347 1.00 56.62 67 GLU A C 1
ATOM 541 O O . GLU A 1 67 ? -27.952 2.126 -18.706 1.00 56.62 67 GLU A O 1
ATOM 546 N N . ASP A 1 68 ? -26.370 2.075 -17.122 1.00 46.94 68 ASP A N 1
ATOM 547 C CA . ASP A 1 68 ? -26.884 3.210 -16.365 1.00 46.94 68 ASP A CA 1
ATOM 548 C C . ASP A 1 68 ? -25.707 3.988 -15.773 1.00 46.94 68 ASP A C 1
ATOM 550 O O . ASP A 1 68 ? -25.108 3.622 -14.763 1.00 46.94 68 ASP A O 1
ATOM 554 N N . GLY A 1 69 ? -25.359 5.058 -16.487 1.00 50.09 69 GLY A N 1
ATOM 555 C CA . GLY A 1 69 ? -24.776 6.255 -15.904 1.00 50.09 69 GLY A CA 1
ATOM 556 C C . GLY A 1 69 ? -23.304 6.202 -15.518 1.00 50.09 69 GLY A C 1
ATOM 557 O O . GLY A 1 69 ? -23.003 6.322 -14.341 1.00 50.09 69 GLY A O 1
ATOM 558 N N . LEU A 1 70 ? -22.401 6.220 -16.501 1.00 41.84 70 LEU A N 1
ATOM 559 C CA . LEU A 1 70 ? -21.320 7.210 -16.540 1.00 41.84 70 LEU A CA 1
ATOM 560 C C . LEU A 1 70 ? -20.966 7.478 -18.000 1.00 41.84 70 LEU A C 1
ATOM 562 O O . LEU A 1 70 ? -20.516 6.590 -18.713 1.00 41.84 70 LEU A O 1
ATOM 566 N N . ASP A 1 71 ? -21.176 8.718 -18.417 1.00 49.03 71 ASP A N 1
ATOM 567 C CA . ASP A 1 71 ? -20.608 9.298 -19.620 1.00 49.03 71 ASP A CA 1
ATOM 568 C C . ASP A 1 71 ? -19.171 9.760 -19.306 1.00 49.03 71 ASP A C 1
ATOM 570 O O . ASP A 1 71 ? -19.017 10.715 -18.542 1.00 49.03 71 ASP A O 1
ATOM 574 N N . PRO A 1 72 ? -18.098 9.154 -19.854 1.00 47.03 72 PRO A N 1
ATOM 575 C CA . PRO A 1 72 ? -16.783 9.767 -19.897 1.00 47.03 72 PRO A CA 1
ATOM 576 C C . PRO A 1 72 ? -16.637 10.469 -21.251 1.00 47.03 72 PRO A C 1
ATOM 578 O O . PRO A 1 72 ? -15.682 10.255 -22.003 1.00 47.03 72 PRO A O 1
ATOM 581 N N . GLN A 1 73 ? -17.607 11.317 -21.599 1.00 42.91 73 GLN A N 1
ATOM 582 C CA . GLN A 1 73 ? -17.420 12.303 -22.637 1.00 42.91 73 GLN A CA 1
ATOM 583 C C . GLN A 1 73 ? -16.280 13.221 -22.203 1.00 42.91 73 GLN A C 1
ATOM 585 O O . GLN A 1 73 ? -16.459 14.178 -21.458 1.00 42.91 73 GLN A O 1
ATOM 590 N N . ARG A 1 74 ? -15.129 12.936 -22.807 1.00 48.34 74 ARG A N 1
ATOM 591 C CA . ARG A 1 74 ? -14.206 13.939 -23.325 1.00 48.34 74 ARG A CA 1
ATOM 592 C C . ARG A 1 74 ? -13.541 14.802 -22.256 1.00 48.34 74 ARG A C 1
ATOM 594 O O . ARG A 1 74 ? -13.836 15.982 -22.138 1.00 48.34 74 ARG A O 1
ATOM 601 N N . ASP A 1 75 ? -12.547 14.218 -21.594 1.00 36.88 75 ASP A N 1
ATOM 602 C CA . ASP A 1 75 ? -11.379 14.993 -21.143 1.00 36.88 75 ASP A CA 1
ATOM 603 C C . ASP A 1 75 ? -10.047 14.239 -21.295 1.00 36.88 75 ASP A C 1
ATOM 605 O O . ASP A 1 75 ? -9.026 14.581 -20.711 1.00 36.88 75 ASP A O 1
ATOM 609 N N . LEU A 1 76 ? -10.021 13.215 -22.152 1.00 42.97 76 LEU A N 1
ATOM 610 C CA . LEU A 1 76 ? -8.781 12.850 -22.826 1.00 42.97 76 LEU A CA 1
ATOM 611 C C . LEU A 1 76 ? -8.705 13.716 -24.079 1.00 42.97 76 LEU A C 1
ATOM 613 O O . LEU A 1 76 ? -8.799 13.212 -25.200 1.00 42.97 76 LEU A O 1
ATOM 617 N N . GLU A 1 77 ? -8.603 15.039 -23.887 1.00 42.62 77 GLU A N 1
ATOM 618 C CA . GLU A 1 77 ? -7.970 15.845 -24.916 1.00 42.62 77 GLU A CA 1
ATOM 619 C C . GLU A 1 77 ? -6.647 15.158 -25.207 1.00 42.62 77 GLU A C 1
ATOM 621 O O . GLU A 1 77 ? -5.783 14.970 -24.346 1.00 42.62 77 GLU A O 1
ATOM 626 N N . GLN A 1 78 ? -6.575 14.685 -26.438 1.00 39.81 78 GLN A N 1
ATOM 627 C CA . GLN A 1 78 ? -5.383 14.233 -27.095 1.00 39.81 78 GLN A CA 1
ATOM 628 C C . GLN A 1 78 ? -4.399 15.397 -27.051 1.00 39.81 78 GLN A C 1
ATOM 630 O O . GLN A 1 78 ? -4.227 16.121 -28.022 1.00 39.81 78 GLN A O 1
ATOM 635 N N . ARG A 1 79 ? -3.695 15.569 -25.934 1.00 48.72 79 ARG A N 1
ATOM 636 C CA . ARG A 1 79 ? -2.341 16.072 -26.017 1.00 48.72 79 ARG A CA 1
ATOM 637 C C . ARG A 1 79 ? -1.500 14.885 -26.447 1.00 48.72 79 ARG A C 1
ATOM 639 O O . ARG A 1 79 ? -0.731 14.324 -25.668 1.00 48.72 79 ARG A O 1
ATOM 646 N N . GLU A 1 80 ? -1.686 14.502 -27.715 1.00 46.00 80 GLU A N 1
ATOM 647 C CA . GLU A 1 80 ? -0.552 14.053 -28.505 1.00 46.00 80 GLU A CA 1
ATOM 648 C C . GLU A 1 80 ? 0.589 15.002 -28.120 1.00 46.00 80 GLU A C 1
ATOM 650 O O . GLU A 1 80 ? 0.419 16.225 -28.206 1.00 46.00 80 GLU A O 1
ATOM 655 N N . PRO A 1 81 ? 1.722 14.520 -27.585 1.00 45.03 81 PRO A N 1
ATOM 656 C CA . PRO A 1 81 ? 2.910 15.324 -27.739 1.00 45.03 81 PRO A CA 1
ATOM 657 C C . PRO A 1 81 ? 3.009 15.508 -29.251 1.00 45.03 81 PRO A C 1
ATOM 659 O O . PRO A 1 81 ? 3.149 14.510 -29.957 1.00 45.03 81 PRO A O 1
ATOM 662 N N . GLU A 1 82 ? 2.810 16.738 -29.733 1.00 46.09 82 GLU A N 1
ATOM 663 C CA . GLU A 1 82 ? 3.169 17.143 -31.086 1.00 46.09 82 GLU A CA 1
ATOM 664 C C . GLU A 1 82 ? 4.627 16.723 -31.256 1.00 46.09 82 GLU A C 1
ATOM 666 O O . GLU A 1 82 ? 5.570 17.415 -30.871 1.00 46.09 82 GLU A O 1
ATOM 671 N N . LEU A 1 83 ? 4.812 15.497 -31.734 1.00 45.44 83 LEU A N 1
ATOM 672 C CA . LEU A 1 83 ? 6.034 15.073 -32.351 1.00 45.44 83 LEU A CA 1
ATOM 673 C C . LEU A 1 83 ? 6.032 15.899 -33.617 1.00 45.44 83 LEU A C 1
ATOM 675 O O . LEU A 1 83 ? 5.347 15.569 -34.584 1.00 45.44 83 LEU A O 1
ATOM 679 N N . ASP A 1 84 ? 6.740 17.019 -33.541 1.00 45.72 84 ASP A N 1
ATOM 680 C CA . ASP A 1 84 ? 7.081 17.888 -34.652 1.00 45.72 84 ASP A CA 1
ATOM 681 C C . ASP A 1 84 ? 7.989 17.075 -35.590 1.00 45.72 84 ASP A C 1
ATOM 683 O O . ASP A 1 84 ? 9.211 17.201 -35.635 1.00 45.72 84 ASP A O 1
ATOM 687 N N . ILE A 1 85 ? 7.380 16.091 -36.249 1.00 51.12 85 ILE A N 1
ATOM 688 C CA . ILE A 1 85 ? 7.940 15.380 -37.376 1.00 51.12 85 ILE A CA 1
ATOM 689 C C . ILE A 1 85 ? 7.647 16.325 -38.535 1.00 51.12 85 ILE A C 1
ATOM 691 O O . ILE A 1 85 ? 6.480 16.433 -38.926 1.00 51.12 85 ILE A O 1
ATOM 695 N N . PRO A 1 86 ? 8.644 17.035 -39.093 1.00 45.16 86 PRO A N 1
ATOM 696 C CA . PRO A 1 86 ? 8.385 17.835 -40.273 1.00 45.16 86 PRO A CA 1
ATOM 697 C C . PRO A 1 86 ? 7.839 16.899 -41.354 1.00 45.16 86 PRO A C 1
ATOM 699 O O . PRO A 1 86 ? 8.488 15.924 -41.744 1.00 45.16 86 PRO A O 1
ATOM 702 N N . ALA A 1 87 ? 6.609 17.169 -41.799 1.00 51.19 87 ALA A N 1
ATOM 703 C CA . ALA A 1 87 ? 6.002 16.471 -42.923 1.00 51.19 87 ALA A CA 1
ATOM 704 C C . ALA A 1 87 ? 6.976 16.519 -44.113 1.00 51.19 87 ALA A C 1
ATOM 706 O O . ALA A 1 87 ? 7.549 17.585 -44.353 1.00 51.19 87 ALA A O 1
ATOM 707 N N . PRO A 1 88 ? 7.179 15.432 -44.881 1.00 45.19 88 PRO A N 1
ATOM 708 C CA . PRO A 1 88 ? 8.077 15.470 -46.025 1.00 45.19 88 PRO A CA 1
ATOM 709 C C . PRO A 1 88 ? 7.546 16.511 -47.013 1.00 45.19 88 PRO A C 1
ATOM 711 O O . PRO A 1 88 ? 6.465 16.366 -47.586 1.00 45.19 88 PRO A O 1
ATOM 714 N N . HIS A 1 89 ? 8.276 17.616 -47.136 1.00 43.97 89 HIS A N 1
ATOM 715 C CA . HIS A 1 89 ? 7.883 18.738 -47.966 1.00 43.97 89 HIS A CA 1
ATOM 716 C C . HIS A 1 89 ? 7.871 18.307 -49.435 1.00 43.97 89 HIS A C 1
ATOM 718 O O . HIS A 1 89 ? 8.883 17.902 -50.001 1.00 43.97 89 HIS A O 1
ATOM 724 N N . GLN A 1 90 ? 6.664 18.367 -49.992 1.00 41.94 90 GLN A N 1
ATOM 725 C CA . GLN A 1 90 ? 6.287 18.559 -51.389 1.00 41.94 90 GLN A CA 1
ATOM 726 C C . GLN A 1 90 ? 7.478 18.842 -52.325 1.00 41.94 90 GLN A C 1
ATOM 728 O O . GLN A 1 90 ? 8.144 19.874 -52.247 1.00 41.94 90 GLN A O 1
ATOM 733 N N . SER A 1 91 ? 7.704 17.909 -53.243 1.00 50.62 91 SER A N 1
ATOM 734 C CA . SER A 1 91 ? 8.642 18.022 -54.351 1.00 50.62 91 SER A CA 1
ATOM 735 C C . SER A 1 91 ? 8.140 19.044 -55.376 1.00 50.62 91 SER A C 1
ATOM 737 O O . SER A 1 91 ? 7.330 18.691 -56.226 1.00 50.62 91 SER A O 1
ATOM 739 N N . GLU A 1 92 ? 8.663 20.271 -55.363 1.00 42.00 92 GLU A N 1
ATOM 740 C CA . GLU A 1 92 ? 8.556 21.208 -56.490 1.00 42.00 92 GLU A CA 1
ATOM 741 C C . GLU A 1 92 ? 9.819 22.075 -56.594 1.00 42.00 92 GLU A C 1
ATOM 743 O O . GLU A 1 92 ? 10.085 22.942 -55.767 1.00 42.00 92 GLU A O 1
ATOM 748 N N . GLY A 1 93 ? 10.614 21.822 -57.636 1.00 31.52 93 GLY A N 1
ATOM 749 C CA . GLY A 1 93 ? 11.784 22.630 -57.969 1.00 31.52 93 GLY A CA 1
ATOM 750 C C . GLY A 1 93 ? 12.825 21.849 -58.758 1.00 31.52 93 GLY A C 1
ATOM 751 O O . GLY A 1 93 ? 13.772 21.315 -58.192 1.00 31.52 93 GLY A O 1
ATOM 752 N N . ILE A 1 94 ? 12.670 21.797 -60.082 1.00 47.22 94 ILE A N 1
ATOM 753 C CA . ILE A 1 94 ? 13.749 21.394 -60.989 1.00 47.22 94 ILE A CA 1
ATOM 754 C C . ILE A 1 94 ? 14.901 22.392 -60.805 1.00 47.22 94 ILE A C 1
ATOM 756 O O . ILE A 1 94 ? 14.835 23.519 -61.289 1.00 47.22 94 ILE A O 1
ATOM 760 N N . HIS A 1 95 ? 15.967 21.968 -60.132 1.00 43.50 95 HIS A N 1
ATOM 761 C CA . HIS A 1 95 ? 17.284 22.584 -60.234 1.00 43.50 95 HIS A CA 1
ATOM 762 C C . HIS A 1 95 ? 18.317 21.462 -60.412 1.00 43.50 95 HIS A C 1
ATOM 764 O O . HIS A 1 95 ? 18.195 20.404 -59.803 1.00 43.50 95 HIS A O 1
ATOM 770 N N . ALA A 1 96 ? 19.242 21.673 -61.351 1.00 39.59 96 ALA A N 1
ATOM 771 C CA . ALA A 1 96 ? 20.179 20.713 -61.950 1.00 39.59 96 ALA A CA 1
ATOM 772 C C . ALA A 1 96 ? 20.809 19.701 -60.969 1.00 39.59 96 ALA A C 1
ATOM 774 O O . ALA A 1 96 ? 21.000 20.057 -59.808 1.00 39.59 96 ALA A O 1
ATOM 775 N N . PRO A 1 97 ? 21.212 18.488 -61.419 1.00 44.88 97 PRO A N 1
ATOM 776 C CA . PRO A 1 97 ? 21.858 17.520 -60.543 1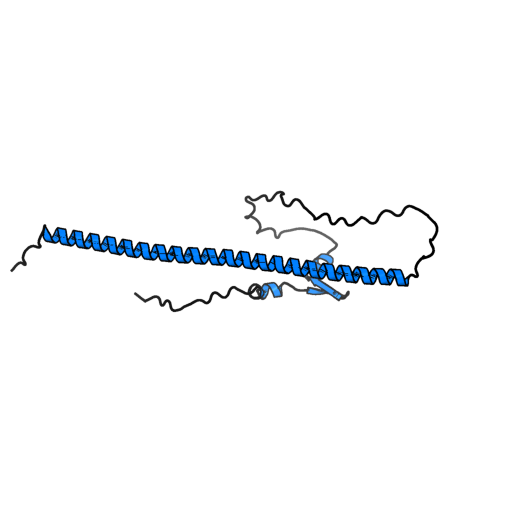.00 44.88 97 PRO A CA 1
ATOM 777 C C . PRO A 1 97 ? 23.135 18.151 -59.997 1.00 44.88 97 PRO A C 1
ATOM 779 O O . PRO A 1 97 ? 24.145 18.259 -60.694 1.00 44.88 97 PRO A O 1
ATOM 782 N N . HIS A 1 98 ? 23.078 18.611 -58.751 1.00 52.25 98 HIS A N 1
ATOM 783 C CA . HIS A 1 98 ? 24.275 18.834 -57.976 1.00 52.25 98 HIS A CA 1
ATOM 784 C C . HIS A 1 98 ? 24.937 17.467 -57.917 1.00 52.25 98 HIS A C 1
ATOM 786 O O . HIS A 1 98 ? 24.362 16.498 -57.416 1.00 52.25 98 HIS A O 1
ATOM 792 N N . ALA A 1 99 ? 26.098 17.371 -58.567 1.00 51.34 99 ALA A N 1
ATOM 793 C CA . ALA A 1 99 ? 26.980 16.238 -58.389 1.00 51.34 99 ALA A CA 1
ATOM 794 C C . ALA A 1 99 ? 27.067 15.972 -56.879 1.00 51.34 99 ALA A C 1
ATOM 796 O O . ALA A 1 99 ? 27.102 16.947 -56.123 1.00 51.34 99 ALA A O 1
ATOM 797 N N . PRO A 1 100 ? 27.062 14.711 -56.420 1.00 59.50 100 PRO A N 1
ATOM 798 C CA . PRO A 1 100 ? 27.266 14.438 -55.010 1.00 59.50 100 PRO A CA 1
ATOM 799 C C . PRO A 1 100 ? 28.605 15.069 -54.605 1.00 59.50 100 PRO A C 1
ATOM 801 O O . PRO A 1 100 ? 29.663 14.539 -54.934 1.00 59.50 100 PRO A O 1
ATOM 804 N N . GLU A 1 101 ? 28.568 16.235 -53.947 1.00 59.31 101 GLU A N 1
ATOM 805 C CA . GLU A 1 101 ? 29.754 16.933 -53.417 1.00 59.31 101 GLU A CA 1
ATOM 806 C C . GLU A 1 101 ? 30.498 16.024 -52.428 1.00 59.31 101 GLU A C 1
ATOM 808 O O . GLU A 1 101 ? 31.695 16.178 -52.189 1.00 59.31 101 GLU A O 1
ATOM 813 N N . HIS A 1 102 ? 29.801 14.999 -51.928 1.00 63.78 102 HIS A N 1
ATOM 814 C CA . HIS A 1 102 ? 30.375 13.900 -51.188 1.00 63.78 102 HIS A CA 1
ATOM 815 C C . HIS A 1 102 ? 30.028 12.549 -51.825 1.00 63.78 102 HIS A C 1
ATOM 817 O O . HIS A 1 102 ? 28.889 12.323 -52.241 1.00 63.78 102 HIS A O 1
ATOM 823 N N . PRO A 1 103 ? 31.002 11.627 -51.898 1.00 76.88 103 PRO A N 1
ATOM 824 C CA . PRO A 1 103 ? 30.768 10.259 -52.320 1.00 76.88 103 PRO A CA 1
ATOM 825 C C . PRO A 1 103 ? 29.566 9.620 -51.596 1.00 76.88 103 PRO A C 1
ATOM 827 O O . PRO A 1 103 ? 29.440 9.795 -50.384 1.00 76.88 103 PRO A O 1
ATOM 830 N N . PRO A 1 104 ? 28.748 8.790 -52.270 1.00 73.31 104 PRO A N 1
ATOM 831 C CA . PRO A 1 104 ? 27.571 8.137 -51.675 1.00 73.31 104 PRO A CA 1
ATOM 832 C C . PRO A 1 104 ? 27.834 7.353 -50.375 1.00 73.31 104 PRO A C 1
ATOM 834 O O . PRO A 1 104 ? 26.938 7.166 -49.558 1.00 73.31 104 PRO A O 1
ATOM 837 N N . TRP A 1 105 ? 29.072 6.902 -50.149 1.00 71.06 105 TRP A N 1
ATOM 838 C CA . TRP A 1 105 ? 29.466 6.205 -48.922 1.00 71.06 105 TRP A CA 1
ATOM 839 C C . TRP A 1 105 ? 29.574 7.127 -47.692 1.00 71.06 105 TRP A C 1
ATOM 841 O O . TRP A 1 105 ? 29.438 6.649 -46.564 1.00 71.06 105 TRP A O 1
ATOM 851 N N . MET A 1 106 ? 29.795 8.433 -47.882 1.00 74.38 106 MET A N 1
ATOM 852 C CA . MET A 1 106 ? 29.836 9.412 -46.787 1.00 74.38 106 MET A CA 1
ATOM 853 C C . MET A 1 106 ? 28.432 9.685 -46.237 1.00 74.38 106 MET A C 1
ATOM 855 O O . MET A 1 106 ? 28.271 9.805 -45.026 1.00 74.38 106 MET A O 1
ATOM 859 N N . ASP A 1 107 ? 27.420 9.690 -47.107 1.00 85.19 107 ASP A N 1
ATOM 860 C CA . ASP A 1 107 ? 26.009 9.824 -46.726 1.00 85.19 107 ASP A CA 1
ATOM 861 C C . ASP A 1 107 ? 25.523 8.603 -45.921 1.00 85.19 107 ASP A C 1
ATOM 863 O O . ASP A 1 107 ? 24.974 8.746 -44.830 1.00 85.19 107 ASP A O 1
ATOM 867 N N . LEU A 1 108 ? 25.855 7.386 -46.371 1.00 88.88 108 LEU A N 1
ATOM 868 C CA . LEU A 1 108 ? 25.569 6.159 -45.615 1.00 88.88 108 LEU A CA 1
ATOM 869 C C . LEU A 1 108 ? 26.265 6.135 -44.242 1.00 88.88 108 LEU A C 1
ATOM 871 O O . LEU A 1 108 ? 25.679 5.691 -43.258 1.00 88.88 108 LEU A O 1
ATOM 875 N N . SER A 1 109 ? 27.505 6.625 -44.159 1.00 87.62 109 SER A N 1
ATOM 876 C CA . SER A 1 109 ? 28.237 6.697 -42.887 1.00 87.62 109 SER A CA 1
ATOM 877 C C . SER A 1 109 ? 27.563 7.658 -41.904 1.00 87.62 109 SER A C 1
ATOM 879 O O . SER A 1 109 ? 27.373 7.303 -40.743 1.00 87.62 109 SER A O 1
ATOM 881 N N . ALA A 1 110 ? 27.137 8.836 -42.372 1.00 89.62 110 ALA A N 1
ATOM 882 C CA . ALA A 1 110 ? 26.390 9.791 -41.556 1.00 89.62 110 ALA A CA 1
ATOM 883 C C . ALA A 1 110 ? 25.044 9.215 -41.083 1.00 89.62 110 ALA A C 1
ATOM 885 O O . ALA A 1 110 ? 24.679 9.388 -39.921 1.00 89.62 110 ALA A O 1
ATOM 886 N N . GLN A 1 111 ? 24.341 8.470 -41.944 1.00 91.75 111 GLN A N 1
ATOM 887 C CA . GLN A 1 111 ? 23.099 7.777 -41.587 1.00 91.75 111 GLN A CA 1
ATOM 888 C C . GLN A 1 111 ? 23.317 6.691 -40.524 1.00 91.75 111 GLN A C 1
ATOM 890 O O . GLN A 1 111 ? 22.537 6.600 -39.578 1.00 91.75 111 GLN A O 1
ATOM 895 N N . ILE A 1 112 ? 24.392 5.900 -40.628 1.00 92.69 112 ILE A N 1
ATOM 896 C CA . ILE A 1 112 ? 24.753 4.892 -39.617 1.00 92.69 112 ILE A CA 1
ATOM 897 C C . ILE A 1 112 ? 25.086 5.565 -38.280 1.00 92.69 112 ILE A C 1
ATOM 899 O O . ILE A 1 112 ? 24.620 5.108 -37.237 1.00 92.69 112 ILE A O 1
ATOM 903 N N . SER A 1 113 ? 25.841 6.668 -38.295 1.00 92.06 113 SER A N 1
ATOM 904 C CA . SER A 1 113 ? 26.139 7.441 -37.084 1.00 92.06 113 SER A CA 1
ATOM 905 C C . SER A 1 113 ? 24.877 8.038 -36.455 1.00 92.06 113 SER A C 1
ATOM 907 O O . SER A 1 113 ? 24.688 7.911 -35.251 1.00 92.06 113 SER A O 1
ATOM 909 N N . SER A 1 114 ? 23.980 8.615 -37.260 1.00 94.06 114 SER A N 1
ATOM 910 C CA . SER A 1 114 ? 22.701 9.161 -36.791 1.00 94.06 114 SER A CA 1
ATOM 911 C C . SER A 1 114 ? 21.791 8.084 -36.195 1.00 94.06 114 SER A C 1
ATOM 913 O O . SER A 1 114 ? 21.183 8.302 -35.147 1.00 94.06 114 SER A O 1
ATOM 915 N N . LEU A 1 115 ? 21.736 6.899 -36.812 1.00 96.06 115 LEU A N 1
ATOM 916 C CA . LEU A 1 115 ? 20.999 5.758 -36.276 1.00 96.06 115 LEU A CA 1
ATOM 917 C C . LEU A 1 115 ? 21.586 5.285 -34.940 1.00 96.06 115 LEU A C 1
ATOM 919 O O . LEU A 1 115 ? 20.823 5.001 -34.021 1.00 96.06 115 LEU A O 1
ATOM 923 N N . GLY A 1 116 ? 22.917 5.244 -34.823 1.00 94.12 116 GLY A N 1
ATOM 924 C CA . GLY A 1 116 ? 23.614 4.938 -33.572 1.00 94.12 116 GLY A CA 1
ATOM 925 C C . GLY A 1 116 ? 23.232 5.905 -32.451 1.00 94.12 116 GLY A C 1
ATOM 926 O O . GLY A 1 116 ? 22.763 5.466 -31.405 1.00 94.12 116 GLY A O 1
ATOM 927 N N . THR A 1 117 ? 23.310 7.215 -32.705 1.00 95.56 117 THR A N 1
ATOM 928 C CA . THR A 1 117 ? 22.902 8.246 -31.735 1.00 95.56 117 THR A CA 1
ATOM 929 C C . THR A 1 117 ? 21.429 8.118 -31.352 1.00 95.56 117 THR A C 1
ATOM 931 O O . THR A 1 117 ? 21.089 8.142 -30.175 1.00 95.56 117 THR A O 1
ATOM 934 N N . ARG A 1 118 ? 20.539 7.890 -32.323 1.00 93.81 118 ARG A N 1
ATOM 935 C CA . ARG A 1 118 ? 19.107 7.725 -32.047 1.00 93.81 118 ARG A CA 1
ATOM 936 C C . ARG A 1 118 ? 18.803 6.455 -31.245 1.00 93.81 118 ARG A C 1
ATOM 938 O O . ARG A 1 118 ? 17.856 6.435 -30.462 1.00 93.81 118 ARG A O 1
ATOM 945 N N . MET A 1 119 ? 19.571 5.384 -31.445 1.00 94.38 119 MET A N 1
ATOM 946 C CA . MET A 1 119 ? 19.461 4.167 -30.638 1.00 94.38 119 MET A CA 1
ATOM 947 C C . MET A 1 119 ? 19.930 4.395 -29.198 1.00 94.38 119 MET A C 1
ATOM 949 O O . MET A 1 119 ? 19.280 3.904 -28.278 1.00 94.38 119 MET A O 1
ATOM 953 N N . GLU A 1 120 ? 21.011 5.151 -28.998 1.00 92.75 120 GLU A N 1
ATOM 954 C CA . GLU A 1 120 ? 21.491 5.543 -27.666 1.00 92.75 120 GLU A CA 1
ATOM 955 C C . GLU A 1 120 ? 20.465 6.421 -26.936 1.00 92.75 120 GLU A C 1
ATOM 957 O O . GLU A 1 120 ? 20.112 6.138 -25.792 1.00 92.75 120 GLU A O 1
ATOM 962 N N . GLU A 1 121 ? 19.913 7.432 -27.612 1.00 92.44 121 GLU A N 1
ATOM 963 C CA . GLU A 1 121 ? 18.850 8.283 -27.064 1.00 92.44 121 GLU A CA 1
ATOM 964 C C . GLU A 1 121 ? 17.612 7.466 -26.670 1.00 92.44 121 GLU A C 1
ATOM 966 O O . GLU A 1 121 ? 17.065 7.649 -25.581 1.00 92.44 121 GLU A O 1
ATOM 971 N N . LEU A 1 122 ? 17.188 6.523 -27.520 1.00 91.38 122 LEU A N 1
ATOM 972 C CA . LEU A 1 122 ? 16.047 5.656 -27.229 1.00 91.38 122 LEU A CA 1
ATOM 973 C C . LEU A 1 122 ? 16.303 4.752 -26.015 1.00 91.38 122 LEU A C 1
ATOM 975 O O . LEU A 1 122 ? 15.390 4.564 -25.212 1.00 91.38 122 LEU A O 1
ATOM 979 N N . ALA A 1 123 ? 17.520 4.219 -25.863 1.00 91.88 123 ALA A N 1
ATOM 980 C CA . ALA A 1 123 ? 17.895 3.416 -24.701 1.00 91.88 123 ALA A CA 1
ATOM 981 C C . ALA A 1 123 ? 17.803 4.238 -23.407 1.00 91.88 123 ALA A C 1
ATOM 983 O O . ALA A 1 123 ? 17.127 3.829 -22.468 1.00 91.88 123 ALA A O 1
ATOM 984 N N . VAL A 1 124 ? 18.367 5.450 -23.394 1.00 92.00 124 VAL A N 1
ATOM 985 C CA . VAL A 1 124 ? 18.334 6.346 -22.224 1.00 92.00 124 VAL A CA 1
ATOM 986 C C . VAL A 1 124 ? 16.906 6.770 -21.859 1.00 92.00 124 VAL A C 1
ATOM 988 O O . VAL A 1 124 ? 16.535 6.781 -20.680 1.00 92.00 124 VAL A O 1
ATOM 991 N N . VAL A 1 125 ? 16.078 7.107 -22.855 1.00 90.94 125 VAL A N 1
ATOM 992 C CA . VAL A 1 125 ? 14.664 7.456 -22.637 1.00 90.94 125 VAL A CA 1
ATOM 993 C C . VAL A 1 125 ? 13.891 6.264 -22.074 1.00 90.94 125 VAL A C 1
ATOM 995 O O . VAL A 1 125 ? 13.077 6.436 -21.164 1.00 90.94 125 VAL A O 1
ATOM 998 N N . HIS A 1 126 ? 14.140 5.058 -22.588 1.00 89.12 126 HIS A N 1
ATOM 999 C CA . HIS A 1 126 ? 13.467 3.853 -22.117 1.00 89.12 126 HIS A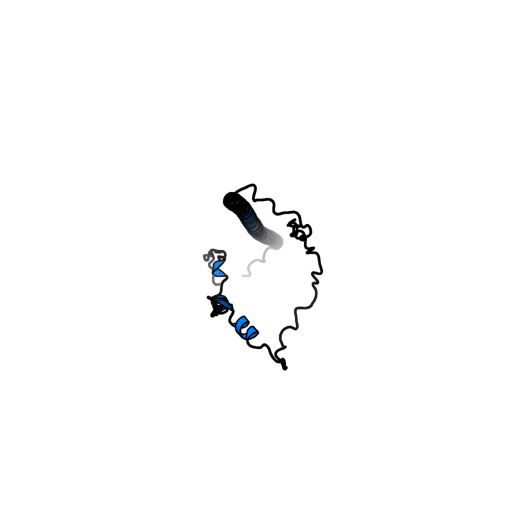 CA 1
ATOM 1000 C C . HIS A 1 126 ? 13.885 3.487 -20.691 1.00 89.12 126 HIS A C 1
ATOM 1002 O O . HIS A 1 126 ? 13.010 3.208 -19.874 1.00 89.12 126 HIS A O 1
ATOM 1008 N N . ASP A 1 127 ? 15.178 3.561 -20.372 1.00 88.75 127 ASP A N 1
ATOM 1009 C CA . ASP A 1 127 ? 15.691 3.339 -19.018 1.00 88.75 127 ASP A CA 1
ATOM 1010 C C . ASP A 1 127 ? 15.029 4.309 -18.035 1.00 88.75 127 ASP A C 1
ATOM 1012 O O . ASP A 1 127 ? 14.447 3.896 -17.035 1.00 88.75 127 ASP A O 1
ATOM 1016 N N . THR A 1 128 ? 14.999 5.602 -18.368 1.00 89.81 128 THR A N 1
ATOM 1017 C CA . THR A 1 128 ? 14.377 6.632 -17.519 1.00 89.81 128 THR A CA 1
ATOM 1018 C C . THR A 1 128 ? 12.871 6.403 -17.343 1.00 89.81 128 THR A C 1
ATOM 1020 O O . THR A 1 128 ? 12.335 6.545 -16.241 1.00 89.81 128 THR A O 1
ATOM 1023 N N . ARG A 1 129 ? 12.162 6.031 -18.417 1.00 88.12 129 ARG A N 1
ATOM 1024 C CA . ARG A 1 129 ? 10.724 5.729 -18.357 1.00 88.12 129 ARG A CA 1
ATOM 1025 C C . ARG A 1 129 ? 10.451 4.479 -17.526 1.00 88.12 129 ARG A C 1
ATOM 1027 O O . ARG A 1 129 ? 9.445 4.454 -16.824 1.00 88.12 129 ARG A O 1
ATOM 1034 N N . PHE A 1 130 ? 11.315 3.470 -17.604 1.00 88.12 130 PHE A N 1
ATOM 1035 C CA . PHE A 1 130 ? 11.201 2.254 -16.809 1.00 88.12 130 PHE A CA 1
ATOM 1036 C C . PHE A 1 130 ? 11.370 2.566 -15.318 1.00 88.12 130 PHE A C 1
ATOM 1038 O O . PHE A 1 130 ? 10.439 2.299 -14.562 1.00 88.12 130 PHE A O 1
ATOM 1045 N N . TYR A 1 131 ? 12.424 3.301 -14.937 1.00 83.75 131 TYR A N 1
ATOM 1046 C CA . TYR A 1 131 ? 12.619 3.769 -13.556 1.00 83.75 131 TYR A CA 1
ATOM 1047 C C . TYR A 1 131 ? 11.432 4.591 -13.029 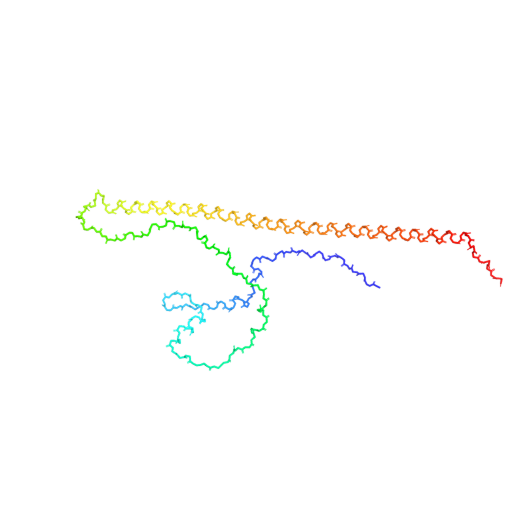1.00 83.75 131 TYR A C 1
ATOM 1049 O O . TYR A 1 131 ? 11.021 4.433 -11.885 1.00 83.75 131 TYR A O 1
ATOM 1057 N N . SER A 1 132 ? 10.826 5.451 -13.856 1.00 89.12 132 SER A N 1
ATOM 1058 C CA . SER A 1 132 ? 9.639 6.227 -13.458 1.00 89.12 132 SER A CA 1
ATOM 1059 C C . SER A 1 132 ? 8.379 5.370 -13.271 1.00 89.12 132 SER A C 1
ATOM 1061 O O . SER A 1 132 ? 7.488 5.724 -12.495 1.00 89.12 132 SER A O 1
ATOM 1063 N N . VAL A 1 133 ? 8.253 4.270 -14.013 1.00 91.56 133 VAL A N 1
ATOM 1064 C CA . VAL A 1 133 ? 7.136 3.333 -13.858 1.00 91.56 133 VAL A CA 1
ATOM 1065 C C . VAL A 1 133 ? 7.332 2.471 -12.617 1.00 91.56 133 VAL A C 1
ATOM 1067 O O . VAL A 1 133 ? 6.366 2.299 -11.879 1.00 91.56 133 VAL A O 1
ATOM 1070 N N . GLU A 1 134 ? 8.549 1.986 -12.375 1.00 88.12 134 GLU A N 1
ATOM 1071 C CA . GLU A 1 134 ? 8.913 1.250 -11.158 1.00 88.12 134 GLU A CA 1
ATOM 1072 C C . GLU A 1 134 ? 8.663 2.096 -9.908 1.00 88.12 134 GLU A C 1
ATOM 1074 O O . GLU A 1 134 ? 7.893 1.683 -9.048 1.00 88.12 134 GLU A O 1
ATOM 1079 N N . ASP A 1 135 ? 9.170 3.332 -9.870 1.00 92.56 135 ASP A N 1
ATOM 1080 C CA . ASP A 1 135 ? 8.953 4.251 -8.744 1.00 92.56 135 ASP A CA 1
ATOM 1081 C C . ASP A 1 135 ? 7.458 4.515 -8.489 1.00 92.56 135 ASP A C 1
ATOM 1083 O O . ASP A 1 135 ? 6.998 4.551 -7.349 1.00 92.56 135 ASP A O 1
ATOM 1087 N N . ARG A 1 136 ? 6.646 4.622 -9.551 1.00 91.50 136 ARG A N 1
ATOM 1088 C CA . ARG A 1 136 ? 5.191 4.764 -9.406 1.00 91.50 136 ARG A CA 1
ATOM 1089 C C . ARG A 1 136 ? 4.549 3.514 -8.797 1.00 91.50 136 ARG A C 1
ATOM 1091 O O . ARG A 1 136 ? 3.620 3.649 -8.003 1.00 91.50 136 ARG A O 1
ATOM 1098 N N . ILE A 1 137 ? 5.001 2.319 -9.175 1.00 91.75 137 ILE A N 1
ATOM 1099 C CA . ILE A 1 137 ? 4.514 1.055 -8.605 1.00 91.75 137 ILE A CA 1
ATOM 1100 C C . ILE A 1 137 ? 4.892 0.974 -7.124 1.00 91.75 137 ILE A C 1
ATOM 1102 O O . ILE A 1 137 ? 4.015 0.719 -6.298 1.00 91.75 137 ILE A O 1
ATOM 1106 N N . ASP A 1 138 ? 6.141 1.289 -6.785 1.00 92.69 138 ASP A N 1
ATOM 1107 C CA . ASP A 1 138 ? 6.635 1.292 -5.407 1.00 92.69 138 ASP A CA 1
ATOM 1108 C C . ASP A 1 138 ? 5.852 2.279 -4.531 1.00 92.69 138 ASP A C 1
ATOM 1110 O O . ASP A 1 138 ? 5.447 1.950 -3.414 1.00 92.69 138 ASP A O 1
ATOM 1114 N N . GLN A 1 139 ? 5.553 3.473 -5.053 1.00 91.75 139 GLN A N 1
ATOM 1115 C CA . GLN A 1 139 ? 4.726 4.461 -4.358 1.00 91.75 139 GLN A CA 1
ATOM 1116 C C . GLN A 1 139 ? 3.299 3.965 -4.107 1.00 91.75 139 GLN A C 1
ATOM 1118 O O . GLN A 1 139 ? 2.780 4.126 -2.998 1.00 91.75 139 GLN A O 1
ATOM 1123 N N . TYR A 1 140 ? 2.648 3.364 -5.109 1.00 87.56 140 TYR A N 1
ATOM 1124 C CA . TYR A 1 140 ? 1.315 2.786 -4.922 1.00 87.56 140 TYR A CA 1
ATOM 1125 C C . TYR A 1 140 ? 1.334 1.662 -3.889 1.00 87.56 140 TYR A C 1
ATOM 1127 O O . TYR A 1 140 ? 0.451 1.608 -3.032 1.00 87.56 140 TYR A O 1
ATOM 1135 N N . GLN A 1 141 ? 2.348 0.800 -3.937 1.00 88.25 141 GLN A N 1
ATOM 1136 C CA . GLN A 1 141 ? 2.512 -0.291 -2.989 1.00 88.25 141 GLN A CA 1
ATOM 1137 C C . GLN A 1 141 ? 2.710 0.238 -1.564 1.00 88.25 141 GLN A C 1
ATOM 1139 O O . GLN A 1 141 ? 1.988 -0.184 -0.665 1.00 88.25 141 GLN A O 1
ATOM 1144 N N . ALA A 1 142 ? 3.609 1.205 -1.363 1.00 90.50 142 ALA A N 1
ATOM 1145 C CA . ALA A 1 142 ? 3.852 1.825 -0.060 1.00 90.50 142 ALA A CA 1
ATOM 1146 C C . ALA A 1 142 ? 2.611 2.556 0.486 1.00 90.50 142 ALA A C 1
ATOM 1148 O O . ALA A 1 142 ? 2.303 2.493 1.677 1.00 90.50 142 ALA A O 1
ATOM 1149 N N . GLY A 1 143 ? 1.864 3.237 -0.387 1.00 87.56 143 GLY A N 1
ATOM 1150 C CA . GLY A 1 143 ? 0.608 3.884 -0.016 1.00 87.56 143 GLY A CA 1
ATOM 1151 C C . GLY A 1 143 ? -0.463 2.877 0.410 1.00 87.56 143 GLY A C 1
ATOM 1152 O O . GLY A 1 143 ? -1.169 3.105 1.393 1.00 87.56 143 GLY A O 1
ATOM 1153 N N . PHE A 1 144 ? -0.567 1.752 -0.298 1.00 87.19 144 PHE A N 1
ATOM 1154 C CA . PHE A 1 144 ? -1.502 0.678 0.027 1.00 87.19 144 PHE A CA 1
ATOM 1155 C C . PHE A 1 144 ? -1.142 -0.027 1.344 1.00 87.19 144 PHE A C 1
ATOM 1157 O O . PHE A 1 144 ? -2.013 -0.206 2.198 1.00 87.19 144 PHE A O 1
ATOM 1164 N N . THR A 1 145 ? 0.132 -0.372 1.556 1.00 89.69 145 THR A N 1
ATOM 1165 C CA . THR A 1 145 ? 0.586 -1.031 2.794 1.00 89.69 145 THR A CA 1
ATOM 1166 C C . THR A 1 145 ? 0.395 -0.135 4.016 1.00 89.69 145 THR A C 1
ATOM 1168 O O . THR A 1 145 ? -0.111 -0.594 5.040 1.00 89.69 145 THR A O 1
ATOM 1171 N N . SER A 1 146 ? 0.687 1.164 3.897 1.00 91.31 146 SER A N 1
ATOM 1172 C CA . SER A 1 146 ? 0.502 2.128 4.988 1.00 91.31 146 SER A CA 1
ATOM 1173 C C . SER A 1 146 ? -0.958 2.240 5.443 1.00 91.31 146 SER A C 1
ATOM 1175 O O . SER A 1 146 ? -1.240 2.288 6.643 1.00 91.31 146 SER A O 1
ATOM 1177 N N . GLN A 1 147 ? -1.912 2.229 4.506 1.00 92.56 147 GLN A N 1
ATOM 1178 C CA . GLN A 1 147 ? -3.339 2.268 4.843 1.00 92.56 147 GLN A CA 1
ATOM 1179 C C . GLN A 1 147 ? -3.780 1.030 5.630 1.00 92.56 147 GLN A C 1
ATOM 1181 O O . GLN A 1 147 ? -4.582 1.144 6.562 1.00 92.56 147 GLN A O 1
ATOM 1186 N N . PHE A 1 148 ? -3.249 -0.143 5.278 1.00 94.06 148 PHE A N 1
ATOM 1187 C CA . PHE A 1 148 ? -3.535 -1.381 5.992 1.00 94.06 148 PHE A CA 1
ATOM 1188 C C . PHE A 1 148 ? -2.959 -1.366 7.413 1.00 94.06 148 PHE A C 1
ATOM 1190 O O . PHE A 1 148 ? -3.683 -1.660 8.363 1.00 94.06 148 PHE A O 1
ATOM 1197 N N . GLU A 1 149 ? -1.703 -0.949 7.586 1.00 93.88 149 GLU A N 1
ATOM 1198 C CA . GLU A 1 149 ? -1.086 -0.813 8.914 1.00 93.88 149 GLU A CA 1
ATOM 1199 C C . GLU A 1 149 ? -1.860 0.166 9.803 1.00 93.88 149 GLU A C 1
ATOM 1201 O O . GLU A 1 149 ? -2.136 -0.122 10.970 1.00 93.88 149 GLU A O 1
ATOM 1206 N N . GLN A 1 150 ? -2.282 1.303 9.244 1.00 95.56 150 GLN A N 1
ATOM 1207 C CA . GLN A 1 150 ? -3.105 2.275 9.960 1.00 95.56 150 GLN A CA 1
ATOM 1208 C C . GLN A 1 150 ? -4.455 1.674 10.385 1.00 95.56 150 GLN A C 1
ATOM 1210 O O . GLN A 1 150 ? -4.946 1.946 11.487 1.00 95.56 150 GLN A O 1
ATOM 1215 N N . LEU A 1 151 ? -5.082 0.873 9.520 1.00 96.56 151 LEU A N 1
ATOM 1216 C CA . LEU A 1 151 ? -6.330 0.187 9.844 1.00 96.56 151 LEU A CA 1
ATOM 1217 C C . LEU A 1 151 ? -6.125 -0.839 10.963 1.00 96.56 151 LEU A C 1
ATOM 1219 O O . LEU A 1 151 ? -6.913 -0.847 11.908 1.00 96.56 151 LEU A O 1
ATOM 1223 N N . ALA A 1 152 ? -5.065 -1.644 10.888 1.00 95.25 152 ALA A N 1
ATOM 1224 C CA . ALA A 1 152 ? -4.726 -2.636 11.902 1.00 95.25 152 ALA A CA 1
ATOM 1225 C C . ALA A 1 152 ? -4.523 -1.986 13.281 1.00 95.25 152 ALA A C 1
ATOM 1227 O O . ALA A 1 152 ? -5.179 -2.377 14.246 1.00 95.25 152 ALA A O 1
ATOM 1228 N N . GLN A 1 153 ? -3.737 -0.905 13.356 1.00 96.75 153 GLN A N 1
ATOM 1229 C CA . GLN A 1 153 ? -3.540 -0.138 14.598 1.00 96.75 153 GLN A CA 1
ATOM 1230 C C . GLN A 1 153 ? -4.858 0.412 15.159 1.00 96.75 153 GLN A C 1
ATOM 1232 O O . GLN A 1 153 ? -5.080 0.458 16.371 1.00 96.75 153 GLN A O 1
ATOM 1237 N N . ARG A 1 154 ? -5.762 0.856 14.280 1.00 97.69 154 ARG A N 1
ATOM 1238 C CA . ARG A 1 154 ? -7.059 1.396 14.696 1.00 97.69 154 ARG A CA 1
ATOM 1239 C C . ARG A 1 154 ? -7.994 0.309 15.223 1.00 97.69 154 ARG A C 1
ATOM 1241 O O . ARG A 1 154 ? -8.767 0.602 16.133 1.00 97.69 154 ARG A O 1
ATOM 1248 N N . ILE A 1 155 ? -7.929 -0.905 14.680 1.00 97.50 155 ILE A N 1
ATOM 1249 C CA . ILE A 1 155 ? -8.667 -2.064 15.199 1.00 97.50 155 ILE A CA 1
ATOM 1250 C C . ILE A 1 155 ? -8.154 -2.412 16.600 1.00 97.50 155 ILE A C 1
ATOM 1252 O O . ILE A 1 155 ? -8.950 -2.421 17.535 1.00 97.50 155 ILE A O 1
ATOM 1256 N N . GLU A 1 156 ? -6.840 -2.544 16.778 1.00 97.88 156 GLU A N 1
ATOM 1257 C CA . GLU A 1 156 ? -6.221 -2.856 18.076 1.00 97.88 156 GLU A CA 1
ATOM 1258 C C . GLU A 1 156 ? -6.564 -1.809 19.158 1.00 97.88 156 GLU A C 1
ATOM 1260 O O . GLU A 1 156 ? -6.900 -2.132 20.304 1.00 97.88 156 GLU A O 1
ATOM 1265 N N . LEU A 1 157 ? -6.570 -0.521 18.788 1.00 97.50 157 LEU A N 1
ATOM 1266 C CA . LEU A 1 157 ? -7.001 0.560 19.678 1.00 97.50 157 LEU A CA 1
ATOM 1267 C C . LEU A 1 157 ? -8.473 0.419 20.097 1.00 97.50 157 LEU A C 1
ATOM 1269 O O . LEU A 1 157 ? -8.828 0.727 21.241 1.00 97.50 157 LEU A O 1
ATOM 1273 N N . LEU A 1 158 ? -9.348 0.026 19.169 1.00 98.25 158 LEU A N 1
ATOM 1274 C CA . LEU A 1 158 ? -10.770 -0.158 19.451 1.00 98.25 158 LEU A CA 1
ATOM 1275 C C . LEU A 1 158 ? -11.005 -1.367 20.354 1.00 98.25 158 LEU A C 1
ATOM 1277 O O . LEU A 1 158 ? -11.795 -1.244 21.288 1.00 98.25 158 LEU A O 1
ATOM 1281 N N . GLU A 1 159 ? -10.281 -2.461 20.140 1.00 97.50 159 GLU A N 1
ATOM 1282 C CA . GLU A 1 159 ? -10.312 -3.653 20.995 1.00 97.50 159 GLU A CA 1
ATOM 1283 C C . GLU A 1 159 ? -9.874 -3.311 22.424 1.00 97.50 159 GLU A C 1
ATOM 1285 O O . GLU A 1 159 ? -10.624 -3.521 23.378 1.00 97.50 159 GLU A O 1
ATOM 1290 N N . SER A 1 160 ? -8.735 -2.630 22.576 1.00 97.31 160 SER A N 1
ATOM 1291 C CA . SER A 1 160 ? -8.245 -2.168 23.886 1.00 97.31 160 SER A CA 1
ATOM 1292 C C . SER A 1 160 ? -9.226 -1.211 24.576 1.00 97.31 160 SER A C 1
ATOM 1294 O O . SER A 1 160 ? -9.371 -1.173 25.803 1.00 97.31 160 SER A O 1
ATOM 1296 N N . ARG A 1 161 ? -9.909 -0.368 23.793 1.00 97.69 161 ARG A N 1
ATOM 1297 C CA . ARG A 1 161 ? -10.928 0.544 24.321 1.00 97.69 161 ARG A CA 1
ATOM 1298 C C . ARG A 1 161 ? -12.186 -0.210 24.744 1.00 97.69 161 ARG A C 1
ATOM 1300 O O . ARG A 1 161 ? -12.784 0.196 25.740 1.00 97.69 161 ARG A O 1
ATOM 1307 N N . GLN A 1 162 ? -12.588 -1.241 24.010 1.00 97.88 162 GLN A N 1
ATOM 1308 C CA . GLN A 1 162 ? -13.717 -2.094 24.359 1.00 97.88 162 GLN A CA 1
ATOM 1309 C C . GLN A 1 162 ? -13.450 -2.816 25.682 1.00 97.88 162 GLN A C 1
ATOM 1311 O O . GLN A 1 162 ? -14.242 -2.659 26.609 1.00 97.88 162 GLN A O 1
ATOM 1316 N N . GLU A 1 163 ? -12.299 -3.476 25.821 1.00 97.50 163 GLU A N 1
ATOM 1317 C CA . GLU A 1 163 ? -11.909 -4.178 27.052 1.00 97.50 163 GLU A CA 1
ATOM 1318 C C . GLU A 1 163 ? -11.922 -3.239 28.269 1.00 97.50 163 GLU A C 1
ATOM 1320 O O . GLU A 1 163 ? -12.487 -3.542 29.322 1.00 97.50 163 GLU A O 1
ATOM 1325 N N . ARG A 1 164 ? -11.385 -2.021 28.114 1.00 97.06 164 ARG A N 1
ATOM 1326 C CA . ARG A 1 164 ? -11.407 -1.014 29.185 1.00 97.06 164 ARG A CA 1
ATOM 1327 C C . ARG A 1 164 ? -12.825 -0.576 29.565 1.00 97.06 164 ARG A C 1
ATOM 1329 O O . ARG A 1 164 ? -13.071 -0.250 30.727 1.00 97.06 164 ARG A O 1
ATOM 1336 N N . LEU A 1 165 ? -13.744 -0.491 28.603 1.00 97.62 165 LEU A N 1
ATOM 1337 C CA . LEU A 1 165 ? -15.137 -0.126 28.872 1.00 97.62 165 LEU A CA 1
ATOM 1338 C C . LEU A 1 165 ? -15.884 -1.256 29.583 1.00 97.62 165 LEU A C 1
ATOM 1340 O O . LEU A 1 165 ? -16.611 -0.969 30.532 1.00 97.62 165 LEU A O 1
ATOM 1344 N N . GLU A 1 166 ? -15.666 -2.503 29.171 1.00 97.31 166 GLU A N 1
ATOM 1345 C CA . GLU A 1 166 ? -16.227 -3.694 29.817 1.00 97.31 166 GLU A CA 1
ATOM 1346 C C . GLU A 1 166 ? -15.734 -3.807 31.262 1.00 97.31 166 GLU A C 1
ATOM 1348 O O . GLU A 1 166 ? -16.544 -3.836 32.188 1.00 97.31 166 GLU A O 1
ATOM 1353 N N . SER A 1 167 ? -14.419 -3.713 31.479 1.00 97.50 167 SER A N 1
ATOM 1354 C CA . SER A 1 167 ? -13.824 -3.725 32.820 1.00 97.50 167 SER A CA 1
ATOM 1355 C C . SER A 1 167 ? -14.382 -2.611 33.713 1.00 97.50 167 SER A C 1
ATOM 1357 O O . SER A 1 167 ? -14.724 -2.836 34.877 1.00 97.50 167 SER A O 1
ATOM 1359 N N . ARG A 1 168 ? -14.546 -1.397 33.168 1.00 96.81 168 ARG A N 1
ATOM 1360 C CA . ARG A 1 168 ? -15.156 -0.288 33.910 1.00 96.81 168 ARG A CA 1
ATOM 1361 C C . ARG A 1 168 ? -16.615 -0.577 34.260 1.00 96.81 168 ARG A C 1
ATOM 1363 O O . ARG A 1 168 ? -17.027 -0.276 35.376 1.00 96.81 168 ARG A O 1
ATOM 1370 N N . GLN A 1 169 ? -17.392 -1.120 33.330 1.00 96.69 169 GLN A N 1
ATOM 1371 C CA . GLN A 1 169 ? -18.803 -1.425 33.546 1.00 96.69 169 GLN A CA 1
ATOM 1372 C C . GLN A 1 169 ? -18.987 -2.532 34.588 1.00 96.69 169 GLN A C 1
ATOM 1374 O O . GLN A 1 169 ? -19.848 -2.403 35.458 1.00 96.69 169 GLN A O 1
ATOM 1379 N N . GLU A 1 170 ? -18.164 -3.576 34.541 1.00 97.12 170 GLU A N 1
ATOM 1380 C CA . GLU A 1 170 ? -18.178 -4.660 35.521 1.00 97.12 170 GLU A CA 1
ATOM 1381 C C . GLU A 1 170 ? -17.755 -4.162 36.905 1.00 97.12 170 GLU A C 1
ATOM 1383 O O . GLU A 1 170 ? -18.446 -4.418 37.890 1.00 97.12 170 GLU A O 1
ATOM 1388 N N . SER A 1 171 ? -16.701 -3.343 36.981 1.00 96.44 171 SER A N 1
ATOM 1389 C CA . SER A 1 171 ? -16.271 -2.735 38.243 1.00 96.44 171 SER A CA 1
ATOM 1390 C C . SER A 1 171 ? -17.355 -1.843 38.855 1.00 96.44 171 SER A C 1
ATOM 1392 O O . SER A 1 171 ? -17.651 -1.966 40.043 1.00 96.44 171 SER A O 1
ATOM 1394 N N . GLN A 1 172 ? -17.986 -0.981 38.052 1.00 97.44 172 GLN A N 1
ATOM 1395 C CA . GLN A 1 172 ? -19.076 -0.120 38.518 1.00 97.44 172 GLN A CA 1
ATOM 1396 C C . GLN A 1 172 ? -20.306 -0.929 38.944 1.00 97.44 172 GLN A C 1
ATOM 1398 O O . GLN A 1 172 ? -20.978 -0.571 39.913 1.00 97.44 172 GLN A O 1
ATOM 1403 N N . HIS A 1 173 ? -20.608 -2.019 38.235 1.00 97.25 173 HIS A N 1
ATOM 1404 C CA . HIS A 1 173 ? -21.692 -2.918 38.605 1.00 97.25 173 HIS A CA 1
ATOM 1405 C C . HIS A 1 173 ? -21.410 -3.604 39.943 1.00 97.25 173 HIS A C 1
ATOM 1407 O O . HIS A 1 173 ? -22.265 -3.576 40.826 1.00 97.25 173 HIS A O 1
ATOM 1413 N N . GLU A 1 174 ? -20.215 -4.166 40.123 1.00 97.19 174 GLU A N 1
ATOM 1414 C CA . GLU A 1 174 ? -19.834 -4.841 41.364 1.00 97.19 174 GLU A CA 1
ATOM 1415 C C . GLU A 1 174 ? -19.841 -3.871 42.553 1.00 97.19 174 GLU A C 1
ATOM 1417 O O . GLU A 1 174 ? -20.386 -4.199 43.606 1.00 97.19 174 GLU A O 1
ATOM 1422 N N . GLU A 1 175 ? -19.329 -2.647 42.381 1.00 97.12 175 GLU A N 1
ATOM 1423 C CA . GLU A 1 175 ? -19.373 -1.604 43.414 1.00 97.12 175 GLU A CA 1
ATOM 1424 C C . GLU A 1 175 ? -20.818 -1.252 43.801 1.00 97.12 175 GLU A C 1
ATOM 1426 O O . GLU A 1 175 ? -21.166 -1.226 44.985 1.00 97.12 175 GLU A O 1
ATOM 1431 N N . MET A 1 176 ? -21.692 -1.049 42.812 1.00 96.44 176 MET A N 1
ATOM 1432 C CA . MET A 1 176 ? -23.116 -0.799 43.041 1.00 96.44 176 MET A CA 1
ATOM 1433 C C . MET A 1 176 ? -23.785 -1.972 43.774 1.00 96.44 176 MET A C 1
ATOM 1435 O O . MET A 1 176 ? -24.558 -1.756 44.710 1.00 96.44 176 MET A O 1
ATOM 1439 N N . MET A 1 177 ? -23.487 -3.214 43.389 1.00 96.38 177 MET A N 1
ATOM 1440 C CA . MET A 1 177 ? -24.039 -4.409 44.034 1.00 96.38 177 MET A CA 1
ATOM 1441 C C . MET A 1 177 ? -23.505 -4.585 45.461 1.00 96.38 177 MET A C 1
ATOM 1443 O O . MET A 1 177 ? -24.255 -4.972 46.359 1.00 96.38 177 MET A O 1
ATOM 1447 N N . ALA A 1 178 ? -22.233 -4.267 45.710 1.00 96.62 178 ALA A N 1
ATOM 1448 C CA . ALA A 1 178 ? -21.650 -4.234 47.048 1.00 96.62 178 ALA A CA 1
ATOM 1449 C C . ALA A 1 178 ? -22.322 -3.170 47.931 1.00 96.62 178 ALA A C 1
ATOM 1451 O O . ALA A 1 178 ? -22.691 -3.465 49.070 1.00 96.62 178 ALA A O 1
ATOM 1452 N N . TYR A 1 179 ? -22.564 -1.971 47.394 1.00 96.44 179 TYR A N 1
ATOM 1453 C CA . TYR A 1 179 ? -23.305 -0.915 48.084 1.00 96.44 179 TYR A CA 1
ATOM 1454 C C . TYR A 1 179 ? -24.732 -1.356 48.437 1.00 96.44 179 TYR A C 1
ATOM 1456 O O . TYR A 1 179 ? -25.145 -1.240 49.590 1.00 96.44 179 TYR A O 1
ATOM 1464 N N . LEU A 1 180 ? -25.469 -1.933 47.483 1.00 96.31 180 LEU A N 1
ATOM 1465 C CA . LEU A 1 180 ? -26.830 -2.423 47.719 1.00 96.31 180 LEU A CA 1
ATOM 1466 C C . LEU A 1 180 ? -26.875 -3.507 48.801 1.00 96.31 180 LEU A C 1
ATOM 1468 O O . LEU A 1 180 ? -27.727 -3.439 49.683 1.00 96.31 180 LEU A O 1
ATOM 1472 N N . ARG A 1 181 ? -25.937 -4.462 48.784 1.00 94.75 181 ARG A N 1
ATOM 1473 C CA . ARG A 1 181 ? -25.824 -5.505 49.821 1.00 94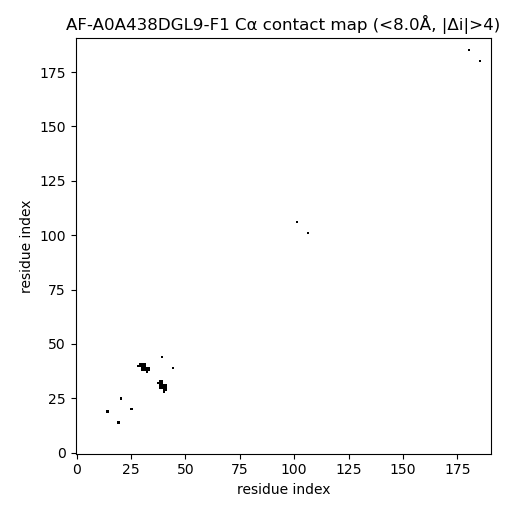.75 181 ARG A CA 1
ATOM 1474 C C . ARG A 1 181 ? -25.479 -4.939 51.202 1.00 94.75 181 ARG A C 1
ATOM 1476 O O . ARG A 1 181 ? -25.878 -5.520 52.206 1.00 94.75 181 ARG A O 1
ATOM 1483 N N . SER A 1 182 ? -24.763 -3.816 51.257 1.00 94.81 182 SER A N 1
ATOM 1484 C CA . SER A 1 182 ? -24.455 -3.106 52.504 1.00 94.81 182 SER A CA 1
ATOM 1485 C C . SER A 1 182 ? -25.687 -2.400 53.086 1.00 94.81 182 SER A C 1
ATOM 1487 O O . SER A 1 182 ? -25.955 -2.506 54.281 1.00 94.81 182 SER A O 1
ATOM 1489 N N . VAL A 1 183 ? -26.474 -1.718 52.244 1.00 96.69 183 VAL A N 1
ATOM 1490 C CA . VAL A 1 183 ? -27.694 -1.008 52.677 1.00 96.69 183 VAL A CA 1
ATOM 1491 C C . VAL A 1 183 ? -28.850 -1.977 52.963 1.00 96.69 183 VAL A C 1
ATOM 1493 O O . VAL A 1 183 ? -29.674 -1.714 53.838 1.00 96.69 183 VAL A O 1
ATOM 1496 N N . PHE A 1 184 ? -28.895 -3.115 52.265 1.00 94.75 184 PHE A N 1
ATOM 1497 C CA . PHE A 1 184 ? -29.916 -4.153 52.403 1.00 94.75 184 PHE A CA 1
ATOM 1498 C C . PHE A 1 184 ? -29.266 -5.529 52.634 1.00 94.75 184 PHE A C 1
ATOM 1500 O O . PHE A 1 184 ? -29.093 -6.298 51.682 1.00 94.75 184 PHE A O 1
ATOM 1507 N N . PRO A 1 185 ? -28.896 -5.867 53.883 1.00 89.94 185 PRO A N 1
ATOM 1508 C CA . PRO A 1 185 ? -28.296 -7.159 54.185 1.00 89.94 185 PRO A CA 1
ATOM 1509 C C . PRO A 1 185 ? -29.296 -8.304 53.951 1.00 89.94 185 PRO A C 1
ATOM 1511 O O . PRO A 1 185 ? -30.500 -8.132 54.172 1.00 89.94 185 PRO A O 1
ATOM 1514 N N . PRO A 1 186 ? -28.823 -9.488 53.520 1.00 87.19 186 PRO A N 1
ATOM 1515 C CA . PRO A 1 186 ? -29.696 -10.632 53.304 1.00 87.19 186 PRO A CA 1
ATOM 1516 C C . PRO A 1 186 ? -30.359 -11.071 54.620 1.00 87.19 186 PRO A C 1
ATOM 1518 O O . PRO A 1 186 ? -29.749 -10.962 55.690 1.00 87.19 186 PRO A O 1
ATOM 1521 N N . PRO A 1 187 ? -31.601 -11.583 54.565 1.00 88.50 187 PRO A N 1
ATOM 1522 C CA . PRO A 1 187 ? -32.283 -12.087 55.748 1.00 88.50 187 PRO A CA 1
ATOM 1523 C C . PRO A 1 187 ? -31.509 -13.270 56.355 1.00 88.50 187 PRO A C 1
ATOM 1525 O O . PRO A 1 187 ? -30.880 -14.037 55.619 1.00 88.50 187 PRO A O 1
ATOM 1528 N N . PRO A 1 188 ? -31.546 -13.440 57.689 1.00 88.81 188 PRO A N 1
ATOM 1529 C CA . PRO A 1 188 ? -30.865 -14.546 58.347 1.00 88.81 188 PRO A CA 1
ATOM 1530 C C . PRO A 1 188 ? -31.408 -15.898 57.851 1.00 88.81 188 PRO A C 1
ATOM 1532 O O . PRO A 1 188 ? -32.598 -15.996 57.527 1.00 88.81 188 PRO A O 1
ATOM 1535 N N . PRO A 1 189 ? -30.562 -16.944 57.792 1.00 86.19 189 PRO A N 1
ATOM 1536 C CA . PRO A 1 189 ? -30.999 -18.279 57.398 1.00 86.19 189 PRO A CA 1
ATOM 1537 C C . PRO A 1 189 ? -32.108 -18.770 58.339 1.00 86.19 189 PRO A C 1
ATOM 1539 O O . PRO A 1 189 ? -32.028 -18.582 59.554 1.00 86.19 189 PRO A O 1
ATOM 1542 N N . GLN A 1 190 ? -33.159 -19.364 57.768 1.00 84.69 190 GLN A N 1
ATOM 1543 C CA . GLN A 1 190 ? -34.264 -19.924 58.548 1.00 84.69 190 GLN A CA 1
ATOM 1544 C C . GLN A 1 190 ? -33.849 -21.262 59.191 1.00 84.69 190 GLN A C 1
ATOM 1546 O O . GLN A 1 190 ? -33.073 -21.994 58.571 1.00 84.69 190 GLN A O 1
ATOM 1551 N N . PRO A 1 191 ? -34.320 -21.548 60.421 1.00 81.12 191 PRO A N 1
ATOM 1552 C CA . PRO A 1 191 ? -33.988 -22.763 61.167 1.00 81.12 191 PRO A CA 1
ATOM 1553 C C . PRO A 1 191 ? -34.591 -24.039 60.570 1.00 81.12 191 PRO A C 1
ATOM 1555 O O . PRO A 1 191 ? -35.660 -23.953 59.923 1.00 81.12 191 PRO A O 1
#

Foldseek 3Di:
DDDDDPPDPPPPPPQDPVNPDDVVNVVQQDWDQDPVRDTDRPVVVVVVVPPDDDDDDDDDDDDDPDPDDDDPPDDPPPPPVPPPPPDPDDDDDDDDPPDPPDDPVVVVVVVVVVVVVVVVVVVVVVVVVVVVVVVVVVVVVVVVVVVVVVVVVVVVVVVVVVVVVVVVVVVVVVVVVVVVCVVPPDDDDDD